Protein AF-A0A855WY33-F1 (afdb_monomer)

Structure (mmCIF, N/CA/C/O backbone):
data_AF-A0A855WY33-F1
#
_entry.id   AF-A0A855WY33-F1
#
loop_
_atom_site.group_PDB
_atom_site.id
_atom_site.type_symbol
_atom_site.label_atom_id
_atom_site.label_alt_id
_atom_site.label_comp_id
_atom_site.label_asym_id
_atom_site.label_entity_id
_atom_site.label_seq_id
_atom_site.pdbx_PDB_ins_code
_atom_site.Cartn_x
_atom_site.Cartn_y
_atom_site.Cartn_z
_atom_site.occupancy
_atom_site.B_iso_or_equiv
_atom_site.auth_seq_id
_atom_site.auth_comp_id
_atom_site.auth_asym_id
_atom_site.auth_atom_id
_atom_site.pdbx_PDB_model_num
ATOM 1 N N . MET A 1 1 ? 0.523 -25.473 78.253 1.00 37.28 1 MET A N 1
ATOM 2 C CA . MET A 1 1 ? 2.002 -25.344 78.216 1.00 37.28 1 MET A CA 1
ATOM 3 C C . MET A 1 1 ? 2.528 -25.944 76.916 1.00 37.28 1 MET A C 1
ATOM 5 O O . MET A 1 1 ? 1.853 -26.789 76.347 1.00 37.28 1 MET A O 1
ATOM 9 N N . LYS A 1 2 ? 3.691 -25.485 76.435 1.00 42.38 2 LYS A N 1
ATOM 10 C CA . LYS A 1 2 ? 4.349 -25.948 75.195 1.00 42.38 2 LYS A CA 1
ATOM 11 C C . LYS A 1 2 ? 4.789 -27.417 75.304 1.00 42.38 2 LYS A C 1
ATOM 13 O O . LYS A 1 2 ? 5.300 -27.764 76.363 1.00 42.38 2 LYS A O 1
ATOM 18 N N . LYS A 1 3 ? 4.785 -28.165 74.189 1.00 47.19 3 LYS A N 1
ATOM 19 C CA . LYS A 1 3 ? 6.007 -28.732 73.565 1.00 47.19 3 LYS A CA 1
ATOM 20 C C . LYS A 1 3 ? 5.801 -28.883 72.050 1.00 47.19 3 LYS A C 1
ATOM 22 O O . LYS A 1 3 ? 4.852 -29.526 71.624 1.00 47.19 3 LYS A O 1
ATOM 27 N N . LEU A 1 4 ? 6.695 -28.280 71.262 1.00 47.47 4 LEU A N 1
ATOM 28 C CA . LEU A 1 4 ? 6.939 -28.676 69.873 1.00 47.47 4 LEU A CA 1
ATOM 29 C C . LEU A 1 4 ? 7.959 -29.819 69.865 1.00 47.47 4 LEU A C 1
ATOM 31 O O . LEU A 1 4 ? 8.866 -29.810 70.699 1.00 47.47 4 LEU A O 1
ATOM 35 N N . THR A 1 5 ? 7.911 -30.670 68.842 1.00 54.06 5 THR A N 1
ATOM 36 C CA . THR A 1 5 ? 9.112 -31.334 68.315 1.00 54.06 5 THR A CA 1
ATOM 37 C C . THR A 1 5 ? 9.007 -31.462 66.800 1.00 54.06 5 THR A C 1
ATOM 39 O O . THR A 1 5 ? 8.050 -32.019 66.273 1.00 54.06 5 THR A O 1
ATOM 42 N N . LEU A 1 6 ? 10.000 -30.897 66.116 1.00 46.41 6 LEU A N 1
ATOM 43 C CA . LEU A 1 6 ? 10.206 -30.982 64.673 1.00 46.41 6 LEU A CA 1
ATOM 44 C C . LEU A 1 6 ? 10.845 -32.336 64.326 1.00 46.41 6 LEU A C 1
ATOM 46 O O . LEU A 1 6 ? 11.737 -32.777 65.047 1.00 46.41 6 LEU A O 1
ATOM 50 N N . ALA A 1 7 ? 10.492 -32.920 63.182 1.00 47.59 7 ALA A N 1
ATOM 51 C CA . ALA A 1 7 ? 11.360 -33.860 62.473 1.00 47.59 7 ALA A CA 1
ATOM 52 C C . ALA A 1 7 ? 11.069 -33.763 60.970 1.00 47.59 7 ALA A C 1
ATOM 54 O O . ALA A 1 7 ? 10.016 -34.190 60.503 1.00 47.59 7 ALA A O 1
ATOM 55 N N . ALA A 1 8 ? 11.987 -33.150 60.226 1.00 47.44 8 ALA A N 1
ATOM 56 C CA . ALA A 1 8 ? 11.952 -33.129 58.769 1.00 47.44 8 ALA A CA 1
ATOM 57 C C . ALA A 1 8 ? 12.735 -34.325 58.219 1.00 47.44 8 ALA A C 1
ATOM 59 O O . ALA A 1 8 ? 13.756 -34.704 58.792 1.00 47.44 8 ALA A O 1
ATOM 60 N N . LEU A 1 9 ? 12.312 -34.862 57.075 1.00 41.56 9 LEU A N 1
ATOM 61 C CA . LEU A 1 9 ? 13.159 -35.733 56.266 1.00 41.56 9 LEU A CA 1
ATOM 62 C C . LEU A 1 9 ? 12.802 -35.571 54.786 1.00 41.56 9 LEU A C 1
ATOM 64 O O . LEU A 1 9 ? 11.737 -35.985 54.335 1.00 41.56 9 LEU A O 1
ATOM 68 N N . LEU A 1 10 ? 13.704 -34.922 54.043 1.00 42.81 10 LEU A N 1
ATOM 69 C CA . LEU A 1 10 ? 13.719 -34.985 52.585 1.00 42.81 10 LEU A CA 1
ATOM 70 C C . LEU A 1 10 ? 14.139 -36.396 52.159 1.00 42.81 10 LEU A C 1
ATOM 72 O O . LEU A 1 10 ? 15.108 -36.933 52.692 1.00 42.81 10 LEU A O 1
ATOM 76 N N . ALA A 1 11 ? 13.513 -36.917 51.108 1.00 44.12 11 ALA A N 1
ATOM 77 C CA . ALA A 1 11 ? 14.112 -37.944 50.264 1.00 44.12 11 ALA A CA 1
ATOM 78 C C . ALA A 1 11 ? 13.951 -37.522 48.799 1.00 44.12 11 ALA A C 1
ATOM 80 O O . ALA A 1 11 ? 12.845 -37.488 48.263 1.00 44.12 11 ALA A O 1
ATOM 81 N N . LEU A 1 12 ? 15.068 -37.145 48.175 1.00 41.06 12 LEU A N 1
ATOM 82 C CA . LEU A 1 12 ? 15.149 -36.795 46.760 1.00 41.06 12 LEU A CA 1
ATOM 83 C C . LEU A 1 12 ? 15.373 -38.072 45.932 1.00 41.06 12 LEU A C 1
ATOM 85 O O . LEU A 1 12 ? 16.408 -38.714 46.083 1.00 41.06 12 LEU A O 1
ATOM 89 N N . ALA A 1 13 ? 14.444 -38.397 45.035 1.00 42.41 13 ALA A N 1
ATOM 90 C CA . ALA A 1 13 ? 14.657 -39.190 43.818 1.00 42.41 13 ALA A CA 1
ATOM 91 C C . ALA A 1 13 ? 13.403 -39.011 42.932 1.00 42.41 13 ALA A C 1
ATOM 93 O O . ALA A 1 13 ? 12.294 -39.152 43.430 1.00 42.41 13 ALA A O 1
ATOM 94 N N . GLY A 1 14 ? 13.450 -38.668 41.645 1.00 38.41 14 GLY A N 1
ATOM 95 C CA . GLY A 1 14 ? 14.587 -38.570 40.733 1.00 38.41 14 GLY A CA 1
ATOM 96 C C . GLY A 1 14 ? 14.405 -39.516 39.546 1.00 38.41 14 GLY A C 1
ATOM 97 O O . GLY A 1 14 ? 15.011 -40.581 39.544 1.00 38.41 14 GLY A O 1
ATOM 98 N N . LEU A 1 15 ? 13.593 -39.137 38.545 1.00 40.44 15 LEU A N 1
ATOM 99 C CA . LEU A 1 15 ? 13.614 -39.774 37.219 1.00 40.44 15 LEU A CA 1
ATOM 100 C C . LEU A 1 15 ? 13.128 -38.845 36.083 1.00 40.44 15 LEU A C 1
ATOM 102 O O . LEU A 1 15 ? 12.280 -37.981 36.289 1.0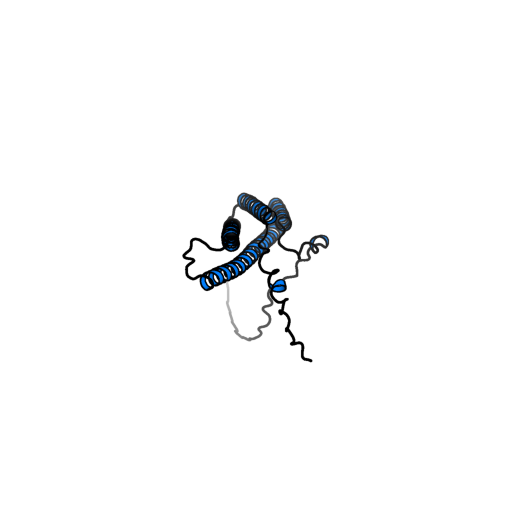0 40.44 15 LEU A O 1
ATOM 106 N N . VAL A 1 16 ? 13.694 -39.062 34.890 1.00 45.25 16 VAL A N 1
ATOM 107 C CA . VAL A 1 16 ? 13.582 -38.321 33.608 1.00 45.25 16 VAL A CA 1
ATOM 108 C C . VAL A 1 16 ? 13.745 -39.396 32.489 1.00 45.25 16 VAL A C 1
ATOM 110 O O . VAL A 1 16 ? 14.307 -40.447 32.787 1.00 45.25 16 VAL A O 1
ATOM 113 N N . ILE A 1 17 ? 13.309 -39.308 31.220 1.00 46.06 17 ILE A N 1
ATOM 114 C CA . ILE A 1 17 ? 12.960 -38.188 30.322 1.00 46.06 17 ILE A CA 1
ATOM 115 C C . ILE A 1 17 ? 11.832 -38.608 29.346 1.00 46.06 17 ILE A C 1
ATOM 117 O O . ILE A 1 17 ? 11.958 -39.659 28.725 1.00 46.06 17 ILE A O 1
ATOM 121 N N . ALA A 1 18 ? 10.807 -37.764 29.138 1.00 41.31 18 ALA A N 1
ATOM 122 C CA . ALA A 1 18 ? 9.976 -37.700 27.912 1.00 41.31 18 ALA A CA 1
ATOM 123 C C . ALA A 1 18 ? 9.090 -36.429 27.971 1.00 41.31 18 ALA A C 1
ATOM 125 O O . ALA A 1 18 ? 8.241 -36.344 28.849 1.00 41.31 18 ALA A O 1
ATOM 126 N N . ALA A 1 19 ? 9.246 -35.348 27.199 1.00 43.47 19 ALA A N 1
ATOM 127 C CA . ALA A 1 19 ? 9.864 -35.122 25.884 1.00 43.47 19 ALA A CA 1
ATOM 128 C C . ALA A 1 19 ? 9.065 -35.624 24.661 1.00 43.47 19 ALA A C 1
ATOM 130 O O . ALA A 1 19 ? 9.650 -36.183 23.744 1.00 43.47 19 ALA A O 1
ATOM 131 N N . ASP A 1 20 ? 7.749 -35.377 24.656 1.00 33.62 20 ASP A N 1
ATOM 132 C CA . ASP A 1 20 ? 6.900 -35.139 23.468 1.00 33.62 20 ASP A CA 1
ATOM 133 C C . ASP A 1 20 ? 5.540 -34.580 23.980 1.00 33.62 20 ASP A C 1
ATOM 135 O O . ASP A 1 20 ? 5.104 -34.988 25.052 1.00 33.62 20 ASP A O 1
ATOM 139 N N . GLN A 1 21 ? 4.815 -33.626 23.382 1.00 36.97 21 GLN A N 1
ATOM 140 C CA . GLN A 1 21 ? 4.995 -32.868 22.140 1.00 36.97 21 GLN A CA 1
ATOM 141 C C . GLN A 1 21 ? 4.797 -31.372 22.396 1.00 36.97 21 GLN A C 1
ATOM 143 O O . GLN A 1 21 ? 3.820 -30.956 23.020 1.00 36.97 21 GLN A O 1
ATOM 148 N N . ASN A 1 22 ? 5.673 -30.547 21.826 1.00 43.88 22 ASN A N 1
ATOM 149 C CA . ASN A 1 22 ? 5.459 -29.106 21.730 1.00 43.88 22 ASN A CA 1
ATOM 150 C C . ASN A 1 22 ? 4.538 -28.835 20.526 1.00 43.88 22 ASN A C 1
ATOM 152 O O . ASN A 1 22 ? 4.984 -28.377 19.474 1.00 43.88 22 ASN A O 1
ATOM 156 N N . GLN A 1 23 ? 3.265 -29.220 20.641 1.00 35.09 23 GLN A N 1
ATOM 157 C CA . GLN A 1 23 ? 2.281 -28.990 19.588 1.00 35.09 23 GLN A CA 1
ATOM 158 C C . GLN A 1 23 ? 1.903 -27.498 19.622 1.00 35.09 23 GLN A C 1
ATOM 160 O O . GLN A 1 23 ? 1.332 -27.050 20.621 1.00 35.09 23 GLN A O 1
ATOM 165 N N . PRO A 1 24 ? 2.229 -26.691 18.589 1.00 42.69 24 PRO A N 1
ATOM 166 C CA . PRO A 1 24 ? 1.752 -25.314 18.540 1.00 42.69 24 PRO A CA 1
ATOM 167 C C . PRO A 1 24 ? 0.218 -25.339 18.569 1.00 42.69 24 PRO A C 1
ATOM 169 O O . PRO A 1 24 ? -0.365 -26.277 18.012 1.00 42.69 24 PRO A O 1
ATOM 172 N N . PRO A 1 25 ? -0.449 -24.349 19.194 1.00 42.00 25 PRO A N 1
ATOM 173 C CA . PRO A 1 25 ? -1.903 -24.327 19.250 1.00 42.00 25 PRO A CA 1
ATOM 174 C C . PRO A 1 25 ? -2.443 -24.463 17.831 1.00 42.00 25 PRO A C 1
ATOM 176 O O . PRO A 1 25 ? -2.109 -23.655 16.957 1.00 42.00 25 PRO A O 1
ATOM 179 N N . SER A 1 26 ? -3.222 -25.526 17.615 1.00 38.50 26 SER A N 1
ATOM 180 C CA . SER A 1 26 ? -3.852 -25.815 16.334 1.00 38.50 26 SER A CA 1
ATOM 181 C C . SER A 1 26 ? -4.550 -24.547 15.864 1.00 38.50 26 SER A C 1
ATOM 183 O O . SER A 1 26 ? -5.494 -24.078 16.503 1.00 38.50 26 SER A O 1
ATOM 185 N N . LYS A 1 27 ? -4.056 -23.962 14.767 1.00 43.94 27 LYS A N 1
ATOM 186 C CA . LYS A 1 27 ? -4.788 -22.921 14.056 1.00 43.94 27 LYS A CA 1
ATOM 187 C C . LYS A 1 27 ? -5.979 -23.614 13.414 1.00 43.94 27 LYS A C 1
ATOM 189 O O . LYS A 1 27 ? -5.894 -24.010 12.253 1.00 43.94 27 LYS A O 1
ATOM 194 N N . GLU A 1 28 ? -7.055 -23.785 14.180 1.00 36.09 28 GLU A N 1
ATOM 195 C CA . GLU A 1 28 ? -8.344 -24.166 13.621 1.00 36.09 28 GLU A CA 1
ATOM 196 C C . GLU A 1 28 ? -8.613 -23.221 12.444 1.00 36.09 28 GLU A C 1
ATOM 198 O O . GLU A 1 28 ? -8.588 -21.996 12.635 1.00 36.09 28 GLU A O 1
ATOM 203 N N . PRO A 1 29 ? -8.774 -23.745 11.214 1.00 36.62 29 PRO A N 1
ATOM 204 C CA . PRO A 1 29 ? -9.051 -22.899 10.070 1.00 36.62 29 PRO A CA 1
ATOM 205 C C . PRO A 1 29 ? -10.356 -22.173 10.371 1.00 36.62 29 PRO A C 1
ATOM 207 O O . PRO A 1 29 ? -11.390 -22.802 10.593 1.00 36.62 29 PRO A O 1
ATOM 210 N N . VAL A 1 30 ? -10.278 -20.843 10.462 1.00 41.00 30 VAL A N 1
ATOM 211 C CA . VAL A 1 30 ? -11.408 -20.012 10.878 1.00 41.00 30 VAL A CA 1
ATOM 212 C C . VAL A 1 30 ? -12.577 -20.317 9.951 1.00 41.00 30 VAL A C 1
ATOM 214 O O . VAL A 1 30 ? -12.495 -20.036 8.758 1.00 41.00 30 VAL A O 1
ATOM 217 N N . SER A 1 31 ? -13.647 -20.891 10.508 1.00 38.88 31 SER A N 1
ATOM 218 C CA . SER A 1 31 ? -14.878 -21.161 9.771 1.00 38.88 31 SER A CA 1
ATOM 219 C C . SER A 1 31 ? -15.507 -19.831 9.367 1.00 38.88 31 SER A C 1
ATOM 221 O O . SER A 1 31 ? -16.187 -19.164 10.150 1.00 38.88 31 SER A O 1
ATOM 223 N N . ILE A 1 32 ? -15.167 -19.401 8.155 1.00 42.53 32 ILE A N 1
ATOM 224 C CA . ILE A 1 32 ? -15.717 -18.231 7.486 1.00 42.53 32 ILE A CA 1
ATOM 225 C C . ILE A 1 32 ? -17.158 -18.600 7.095 1.00 42.53 32 ILE A C 1
ATOM 227 O O . ILE A 1 32 ? -17.329 -19.583 6.364 1.00 42.53 32 ILE A O 1
ATOM 231 N N . PRO A 1 33 ? -18.184 -17.867 7.581 1.00 43.00 33 PRO A N 1
ATOM 232 C CA . PRO A 1 33 ? -19.583 -18.136 7.248 1.00 43.00 33 PRO A CA 1
ATOM 233 C C . PRO A 1 33 ? -19.793 -18.266 5.738 1.00 43.00 33 PRO A C 1
ATOM 235 O O . PRO A 1 33 ? -19.180 -17.527 4.974 1.00 43.00 33 PRO A O 1
ATOM 238 N N . GLU A 1 34 ? -20.666 -19.173 5.304 1.00 39.78 34 GLU A N 1
ATOM 239 C CA . GLU A 1 34 ? -20.799 -19.563 3.889 1.00 39.78 34 GLU A CA 1
ATOM 240 C C . GLU A 1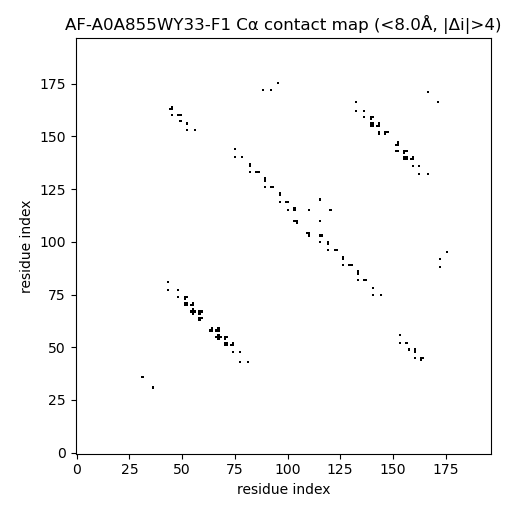 34 ? -20.909 -18.405 2.865 1.00 39.78 34 GLU A C 1
ATOM 242 O O . GLU A 1 34 ? -20.189 -18.477 1.868 1.00 39.78 34 GLU A O 1
ATOM 247 N N . PRO A 1 35 ? -21.649 -17.290 3.084 1.00 43.44 35 PRO A N 1
ATOM 248 C CA . PRO A 1 35 ? -21.671 -16.175 2.122 1.00 43.44 35 PRO A CA 1
ATOM 249 C C . PRO A 1 35 ? -20.351 -15.382 2.013 1.00 43.44 35 PRO A C 1
ATOM 251 O O . PRO A 1 35 ? -20.235 -14.501 1.168 1.00 43.44 35 PRO A O 1
ATOM 254 N N . LEU A 1 36 ? -19.350 -15.654 2.858 1.00 41.16 36 LEU A N 1
ATOM 255 C CA . LEU A 1 36 ? -18.045 -14.978 2.871 1.00 41.16 36 LEU A CA 1
ATOM 256 C C . LEU A 1 36 ? -16.918 -15.810 2.226 1.00 41.16 36 LEU A C 1
ATOM 258 O O . LEU A 1 36 ? -15.802 -15.306 2.082 1.00 41.16 36 LEU A O 1
ATOM 262 N N . GLN A 1 37 ? -17.174 -17.064 1.833 1.00 41.19 37 GLN A N 1
ATOM 263 C CA . GLN A 1 37 ? -16.161 -17.914 1.187 1.00 41.19 37 GLN A CA 1
ATOM 264 C C . GLN A 1 37 ? -15.942 -17.538 -0.288 1.00 41.19 37 GLN A C 1
ATOM 266 O O . GLN A 1 37 ? -14.811 -17.576 -0.773 1.00 41.19 37 GLN A O 1
ATOM 271 N N . GLU A 1 38 ? -16.996 -17.098 -0.979 1.00 40.50 38 GLU A N 1
ATOM 272 C CA . GLU A 1 38 ? -16.955 -16.714 -2.398 1.00 40.50 38 GLU A CA 1
ATOM 273 C C . GLU A 1 38 ? -16.082 -15.461 -2.642 1.00 40.50 38 GLU A C 1
ATOM 275 O O . GLU A 1 38 ? -15.376 -15.369 -3.643 1.00 40.50 38 GLU A O 1
ATOM 280 N N . TYR A 1 39 ? -16.004 -14.558 -1.657 1.00 42.91 39 TYR A N 1
ATOM 281 C CA . TYR A 1 39 ? -15.175 -13.342 -1.683 1.00 42.91 39 TYR A CA 1
ATOM 282 C C . TYR A 1 39 ? -13.687 -13.564 -1.352 1.00 42.91 39 TYR A C 1
ATOM 284 O O . TYR A 1 39 ? -12.901 -12.614 -1.333 1.00 42.91 39 TYR A O 1
ATOM 292 N N . TYR A 1 40 ? -13.257 -14.787 -1.022 1.00 35.62 40 TYR A N 1
ATOM 293 C CA . TYR A 1 40 ? -11.932 -14.992 -0.422 1.00 35.62 40 TYR A CA 1
ATOM 294 C C . TYR A 1 40 ? -10.770 -15.142 -1.423 1.00 35.62 40 TYR A C 1
ATOM 296 O O . TYR A 1 40 ? -9.615 -15.136 -0.993 1.00 35.62 40 TYR A O 1
ATOM 304 N N . TYR A 1 41 ? -11.049 -15.251 -2.730 1.00 37.19 41 TYR A N 1
ATOM 305 C CA . TYR A 1 41 ? -10.096 -15.780 -3.722 1.00 37.19 41 TYR A CA 1
ATOM 306 C C . TYR A 1 41 ? -9.679 -14.839 -4.873 1.00 37.19 41 TYR A C 1
ATOM 308 O O . TYR A 1 41 ? -8.822 -15.222 -5.669 1.00 37.19 41 TYR A O 1
ATOM 316 N N . THR A 1 42 ? -10.210 -13.614 -4.976 1.00 40.16 42 THR A N 1
ATOM 317 C CA . THR A 1 42 ? -10.007 -12.742 -6.159 1.00 40.16 42 THR A CA 1
ATOM 318 C C . THR A 1 42 ? -9.504 -11.330 -5.834 1.00 40.16 42 THR A C 1
ATOM 320 O O . THR A 1 42 ? -10.065 -10.331 -6.272 1.00 40.16 42 THR A O 1
ATOM 323 N N . GLY A 1 43 ? -8.376 -11.245 -5.124 1.00 49.31 43 GLY A N 1
ATOM 324 C CA . GLY A 1 43 ? -7.695 -9.977 -4.833 1.00 49.31 43 GLY A CA 1
ATOM 325 C C . GLY A 1 43 ? -8.254 -9.225 -3.621 1.00 49.31 43 GLY A C 1
ATOM 326 O O . GLY A 1 43 ? -9.195 -9.662 -2.965 1.00 49.31 43 GLY A O 1
ATOM 327 N N . LEU A 1 44 ? -7.614 -8.104 -3.286 1.00 55.88 44 LEU A N 1
ATOM 328 C CA . LEU A 1 44 ? -8.037 -7.237 -2.189 1.00 55.88 44 LEU A CA 1
ATOM 329 C C . LEU A 1 44 ? -9.049 -6.209 -2.686 1.00 55.88 44 LEU A C 1
ATOM 331 O O . LEU A 1 44 ? -8.680 -5.165 -3.222 1.00 55.88 44 LEU A O 1
ATOM 335 N N . GLU A 1 45 ? -10.327 -6.519 -2.495 1.00 67.69 45 GLU A N 1
ATOM 336 C CA . GLU A 1 45 ? -11.387 -5.518 -2.575 1.00 67.69 45 GLU A CA 1
ATOM 337 C C . GLU A 1 45 ? -11.389 -4.668 -1.288 1.00 67.69 45 GLU A C 1
ATOM 339 O O . GLU A 1 45 ? -11.343 -5.243 -0.189 1.00 67.69 45 GLU A O 1
ATOM 344 N N . PRO A 1 46 ? -11.423 -3.320 -1.375 1.00 79.75 46 PRO A N 1
ATOM 345 C CA . PRO A 1 46 ? -11.509 -2.442 -0.201 1.00 79.75 46 PRO A CA 1
ATOM 346 C C . PRO A 1 46 ? -12.687 -2.785 0.728 1.00 79.75 46 PRO A C 1
ATOM 348 O O . PRO A 1 46 ? -12.616 -2.561 1.936 1.00 79.75 46 PRO A O 1
ATOM 351 N N . GLU A 1 47 ? -13.730 -3.400 0.182 1.00 80.06 47 GLU A N 1
ATOM 352 C CA . GLU A 1 47 ? -14.923 -3.917 0.848 1.00 80.06 47 GLU A CA 1
ATOM 353 C C . GLU A 1 47 ? -14.583 -4.988 1.903 1.00 80.06 47 GLU A C 1
ATOM 355 O O . GLU A 1 47 ? -15.160 -4.988 2.992 1.00 80.06 47 GLU A O 1
ATOM 360 N N . LYS A 1 48 ? -13.586 -5.852 1.649 1.00 80.56 48 LYS A N 1
ATOM 361 C CA . LYS A 1 48 ? -13.118 -6.862 2.620 1.00 80.56 48 LYS A CA 1
ATOM 362 C C . LYS A 1 48 ? -12.450 -6.217 3.835 1.00 80.56 48 LYS A C 1
ATOM 364 O O . LYS A 1 48 ? -12.634 -6.681 4.963 1.00 80.56 48 LYS A O 1
ATOM 369 N N . LEU A 1 49 ? -11.673 -5.157 3.604 1.00 88.50 49 LEU A N 1
ATOM 370 C CA . LEU A 1 49 ? -11.045 -4.381 4.670 1.00 88.50 49 LEU A CA 1
ATOM 371 C C . LEU A 1 49 ? -12.112 -3.614 5.467 1.00 88.50 49 LEU A C 1
ATOM 373 O O . LEU A 1 49 ? -12.124 -3.718 6.691 1.00 88.50 49 LEU A O 1
ATOM 377 N N . ALA A 1 50 ? -13.042 -2.937 4.783 1.00 87.81 50 ALA A N 1
ATOM 378 C CA . ALA A 1 50 ? -14.167 -2.227 5.400 1.00 87.81 50 ALA A CA 1
ATOM 379 C C . ALA A 1 50 ? -14.973 -3.135 6.340 1.00 87.81 50 ALA A C 1
ATOM 381 O O . ALA A 1 50 ? -15.130 -2.811 7.513 1.00 87.81 50 ALA A O 1
ATOM 382 N N . TYR A 1 51 ? -15.360 -4.326 5.878 1.00 87.81 51 TYR A N 1
ATOM 383 C CA . TYR A 1 51 ? -16.087 -5.294 6.700 1.00 87.81 51 TYR A CA 1
ATOM 384 C C . TYR A 1 51 ? -15.318 -5.722 7.965 1.00 87.81 51 TYR A C 1
ATOM 386 O O . TYR A 1 51 ? -15.899 -5.832 9.045 1.00 87.81 51 TYR A O 1
ATOM 394 N N . CYS A 1 52 ? -13.999 -5.930 7.872 1.00 90.94 52 CYS A N 1
ATOM 395 C CA . CYS A 1 52 ? -13.185 -6.253 9.049 1.00 90.94 52 CYS A CA 1
ATOM 396 C C . CYS A 1 52 ? -13.094 -5.078 10.038 1.00 90.94 52 CYS A C 1
ATOM 398 O O . CYS A 1 52 ? -13.073 -5.308 11.248 1.00 90.94 52 CYS A O 1
ATOM 400 N N . ILE A 1 53 ? -13.068 -3.836 9.542 1.00 92.12 53 ILE A N 1
ATOM 401 C CA . ILE A 1 53 ? -13.074 -2.616 10.365 1.00 92.12 53 ILE A CA 1
ATOM 402 C C . ILE A 1 53 ? -14.417 -2.441 11.067 1.00 92.12 53 ILE A C 1
ATOM 404 O O . ILE A 1 53 ? -14.418 -2.162 12.263 1.00 92.12 53 ILE A O 1
ATOM 408 N N . ASP A 1 54 ? -15.534 -2.667 10.373 1.00 91.25 54 ASP A N 1
ATOM 409 C CA . ASP A 1 54 ? -16.870 -2.625 10.970 1.00 91.25 54 ASP A CA 1
ATOM 410 C C . ASP A 1 54 ? -16.971 -3.643 12.112 1.00 91.25 54 ASP A C 1
ATOM 412 O O . ASP A 1 54 ? -17.303 -3.275 13.235 1.00 91.25 54 ASP A O 1
ATOM 416 N N . LEU A 1 55 ? -16.573 -4.902 11.881 1.00 93.69 55 LEU A N 1
ATOM 417 C CA . LEU A 1 55 ? -16.541 -5.942 12.918 1.00 93.69 55 LEU A CA 1
ATOM 418 C C . LEU A 1 55 ? -15.629 -5.590 14.109 1.00 93.69 55 LEU A C 1
ATOM 420 O O . LEU A 1 55 ? -15.991 -5.842 15.263 1.00 93.69 55 LEU A O 1
ATOM 424 N N . TRP A 1 56 ? -14.451 -5.016 13.849 1.00 96.31 56 TRP A N 1
ATOM 425 C CA . TRP A 1 56 ? -13.519 -4.553 14.882 1.00 96.31 56 TRP A CA 1
ATOM 426 C C . TRP A 1 56 ? -14.110 -3.411 15.717 1.00 96.31 56 TRP A C 1
ATOM 428 O O . TRP A 1 56 ? -14.051 -3.460 16.949 1.00 96.31 56 TRP A O 1
ATOM 438 N N . TYR A 1 57 ? -14.716 -2.424 15.056 1.00 94.44 57 TYR A N 1
ATOM 439 C CA . TYR A 1 57 ? -15.370 -1.272 15.670 1.00 94.44 57 TYR A CA 1
ATOM 440 C C . TYR A 1 57 ? -16.539 -1.714 16.558 1.00 94.44 57 TYR A C 1
ATOM 442 O O . TYR A 1 57 ? -16.613 -1.340 17.729 1.00 94.44 57 TYR A O 1
ATOM 450 N N . ASP A 1 58 ? -17.395 -2.593 16.038 1.00 95.94 58 ASP A N 1
ATOM 451 C CA . ASP A 1 58 ? -18.559 -3.134 16.735 1.00 95.94 58 ASP A CA 1
ATOM 452 C C . ASP A 1 58 ? -18.154 -3.946 17.980 1.00 95.94 58 ASP A C 1
ATOM 454 O O . ASP A 1 58 ? -18.740 -3.798 19.056 1.00 95.94 58 ASP A O 1
ATOM 458 N N . ALA A 1 59 ? -17.106 -4.773 17.869 1.00 95.44 59 ALA A N 1
ATOM 459 C CA . ALA A 1 59 ? -16.549 -5.522 18.995 1.00 95.44 59 ALA A CA 1
ATOM 460 C C . ALA A 1 59 ? -15.932 -4.601 20.061 1.00 95.44 59 ALA A C 1
ATOM 462 O O . ALA A 1 59 ? -16.132 -4.829 21.257 1.00 95.44 59 ALA A O 1
ATOM 463 N N . ALA A 1 60 ? -15.224 -3.547 19.644 1.00 94.31 60 ALA A N 1
ATOM 464 C CA . ALA A 1 60 ? -14.634 -2.563 20.546 1.00 94.31 60 ALA A CA 1
ATOM 465 C C . ALA A 1 60 ? -15.703 -1.766 21.314 1.00 94.31 60 ALA A C 1
ATOM 467 O O . ALA A 1 60 ? -15.601 -1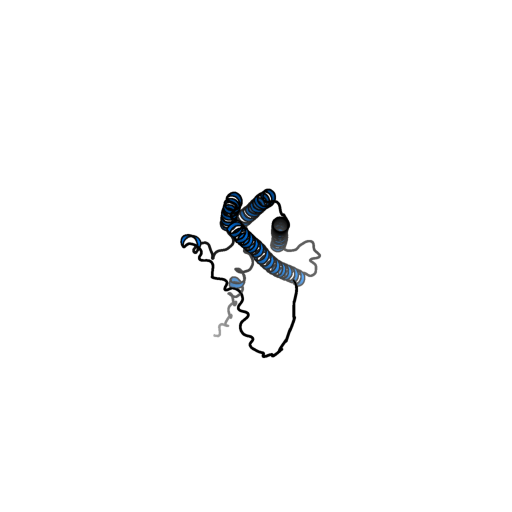.648 22.536 1.00 94.31 60 ALA A O 1
ATOM 468 N N . LEU A 1 61 ? -16.763 -1.294 20.641 1.00 94.25 61 LEU A N 1
ATOM 469 C CA . LEU A 1 61 ? -17.895 -0.615 21.290 1.00 94.25 61 LEU A CA 1
ATOM 470 C C . LEU A 1 61 ? -18.628 -1.516 22.293 1.00 94.25 61 LEU A C 1
ATOM 472 O O . LEU A 1 61 ? -19.051 -1.052 23.350 1.00 94.25 61 LEU A O 1
ATOM 476 N N . LYS A 1 62 ? -18.748 -2.814 21.990 1.00 96.94 62 LYS A N 1
ATOM 477 C CA . LYS A 1 62 ? -19.358 -3.822 22.875 1.00 96.94 62 LYS A CA 1
ATOM 478 C C . LYS A 1 62 ? -18.429 -4.275 24.012 1.00 96.94 62 LYS A C 1
ATOM 480 O O . LYS A 1 62 ? -18.842 -5.077 24.846 1.00 96.94 62 LYS A O 1
ATOM 485 N N . GLY A 1 63 ? -17.185 -3.790 24.059 1.00 96.31 63 GLY A N 1
ATOM 486 C CA . GLY A 1 63 ? -16.183 -4.177 25.057 1.00 96.31 63 GLY A CA 1
ATOM 487 C C . GLY A 1 63 ? -15.637 -5.603 24.895 1.00 96.31 63 GLY A C 1
ATOM 488 O O . GLY A 1 63 ? -14.934 -6.092 25.783 1.00 96.31 63 GLY A O 1
ATOM 489 N N . ASP A 1 64 ? -15.922 -6.275 23.776 1.00 97.12 64 ASP A N 1
ATOM 490 C CA . ASP A 1 64 ? -15.463 -7.634 23.483 1.00 97.12 64 ASP A CA 1
ATOM 491 C C . ASP A 1 64 ? -14.000 -7.606 23.021 1.00 97.12 64 ASP A C 1
ATOM 493 O O . ASP A 1 64 ? -13.676 -7.638 21.831 1.00 97.12 64 ASP A O 1
ATOM 497 N N . LYS A 1 65 ? -13.093 -7.527 24.000 1.00 93.75 65 LYS A N 1
ATOM 498 C CA . LYS A 1 65 ? -11.641 -7.466 23.774 1.00 93.75 65 LYS A CA 1
ATOM 499 C C . LYS A 1 65 ? -11.110 -8.661 22.976 1.00 93.75 65 LYS A C 1
ATOM 501 O O . LYS A 1 65 ? -10.148 -8.499 22.231 1.00 93.75 65 LYS A O 1
ATOM 506 N N . GLY A 1 66 ? -11.725 -9.839 23.118 1.00 95.50 66 GLY A N 1
ATOM 507 C CA . GLY A 1 66 ? -11.312 -11.054 22.415 1.00 95.50 66 GLY A CA 1
ATOM 508 C C . GLY A 1 66 ? -11.609 -10.974 20.920 1.00 95.50 66 GLY A C 1
ATOM 509 O O . GLY A 1 66 ? -10.715 -11.182 20.099 1.00 95.50 66 GLY A O 1
ATOM 510 N N . LYS A 1 67 ? -12.845 -10.607 20.554 1.00 94.25 67 LYS A N 1
ATOM 511 C CA . LYS A 1 67 ? -13.201 -10.375 19.147 1.00 94.25 67 LYS A CA 1
ATOM 512 C C . LYS A 1 67 ? -12.486 -9.158 18.569 1.00 94.25 67 LYS A C 1
ATOM 514 O O . LYS A 1 67 ? -11.995 -9.248 17.450 1.00 94.25 67 LYS A O 1
ATOM 519 N N . SER A 1 68 ? -12.368 -8.064 19.324 1.00 94.00 68 SER A N 1
ATOM 520 C CA . SER A 1 68 ? -11.663 -6.860 18.871 1.00 94.00 68 SER A CA 1
ATOM 521 C C . SER A 1 68 ? -10.209 -7.179 18.503 1.00 94.00 68 SER A C 1
ATOM 523 O O . SER A 1 68 ? -9.824 -6.957 17.360 1.00 94.00 68 SER A O 1
ATOM 525 N N . ALA A 1 69 ? -9.439 -7.832 19.384 1.00 93.94 69 ALA A N 1
ATOM 526 C CA . ALA A 1 69 ? -8.064 -8.230 19.069 1.00 93.94 69 ALA A CA 1
ATOM 527 C C . ALA A 1 69 ? -7.976 -9.193 17.865 1.00 93.94 69 ALA A C 1
ATOM 529 O O . ALA A 1 69 ? -7.071 -9.075 17.041 1.00 93.94 69 ALA A O 1
ATOM 530 N N . LYS A 1 70 ? -8.938 -10.120 17.719 1.00 94.50 70 LYS A N 1
ATOM 531 C CA . LYS A 1 70 ? -9.012 -11.022 16.557 1.00 94.50 70 LYS A CA 1
ATOM 532 C C . LYS A 1 70 ? -9.227 -10.260 15.244 1.00 94.50 70 LYS A C 1
ATOM 534 O O . LYS A 1 70 ? -8.538 -10.542 14.268 1.00 94.50 70 LYS A O 1
ATOM 539 N N . TYR A 1 71 ? -10.178 -9.329 15.201 1.00 94.00 71 TYR A N 1
ATOM 540 C CA . TYR A 1 71 ? -10.458 -8.551 13.992 1.00 94.00 71 TYR A CA 1
ATOM 541 C C . TYR A 1 71 ? -9.334 -7.560 13.678 1.00 94.00 71 TYR A C 1
ATOM 543 O O . TYR A 1 71 ? -9.008 -7.372 12.511 1.00 94.00 71 TYR A O 1
ATOM 551 N N . GLU A 1 72 ? -8.670 -7.012 14.696 1.00 94.56 72 GLU A N 1
ATOM 552 C CA . GLU A 1 72 ? -7.476 -6.181 14.520 1.00 94.56 72 GLU A CA 1
ATOM 553 C C . GLU A 1 72 ? -6.332 -6.960 13.852 1.00 94.56 72 GLU A C 1
ATOM 555 O O . GLU A 1 72 ? -5.775 -6.496 12.861 1.00 94.56 72 GLU A O 1
ATOM 560 N N . GLN A 1 73 ? -6.066 -8.194 14.298 1.00 93.81 73 GLN A N 1
ATOM 561 C CA . GLN A 1 73 ? -5.100 -9.085 13.645 1.00 93.81 73 GLN A CA 1
ATOM 562 C C . GLN A 1 73 ? -5.488 -9.400 12.188 1.00 93.81 73 GLN A C 1
ATOM 564 O O . GLN A 1 73 ? -4.623 -9.436 11.316 1.00 93.81 73 GLN A O 1
ATOM 569 N N . MET A 1 74 ? -6.782 -9.603 11.902 1.00 92.62 74 MET A N 1
ATOM 570 C CA . MET A 1 74 ? -7.262 -9.817 10.529 1.00 92.62 74 MET A CA 1
ATOM 571 C C . MET A 1 74 ? -7.053 -8.581 9.643 1.00 92.62 74 MET A C 1
ATOM 573 O O . MET A 1 74 ? -6.692 -8.733 8.476 1.00 92.62 74 MET A O 1
ATOM 577 N N . ILE A 1 75 ? -7.237 -7.373 10.187 1.00 93.81 75 ILE A N 1
ATOM 578 C CA . ILE A 1 75 ? -6.917 -6.118 9.494 1.00 93.81 75 ILE A CA 1
ATOM 579 C C . ILE A 1 75 ? -5.409 -6.043 9.227 1.00 93.81 75 ILE A C 1
ATOM 581 O O . ILE A 1 75 ? -5.015 -5.814 8.089 1.00 93.81 75 ILE A O 1
ATOM 585 N N . ASP A 1 76 ? -4.558 -6.308 10.219 1.00 94.19 76 ASP A N 1
ATOM 586 C CA . ASP A 1 76 ? -3.100 -6.288 10.040 1.00 94.19 76 ASP A CA 1
ATOM 587 C C . ASP A 1 76 ? -2.599 -7.290 8.990 1.00 94.19 76 ASP A C 1
ATOM 589 O O . ASP A 1 76 ? -1.701 -6.972 8.205 1.00 94.19 76 ASP A O 1
ATOM 593 N N . ASP A 1 77 ? -3.186 -8.486 8.937 1.00 92.31 77 ASP A N 1
ATOM 594 C CA . ASP A 1 77 ? -2.853 -9.495 7.929 1.00 92.31 77 ASP A CA 1
ATOM 595 C C . ASP A 1 77 ? -3.331 -9.080 6.522 1.00 92.31 77 ASP A C 1
ATOM 597 O O . ASP A 1 77 ? -2.618 -9.311 5.542 1.00 92.31 77 ASP A O 1
ATOM 601 N N . ILE A 1 78 ? -4.479 -8.397 6.416 1.00 90.38 78 ILE A N 1
ATOM 602 C CA . ILE A 1 78 ? -4.966 -7.765 5.177 1.00 90.38 78 ILE A CA 1
ATOM 603 C C . ILE A 1 78 ? -4.009 -6.660 4.703 1.00 90.38 78 ILE A C 1
ATOM 605 O O . ILE A 1 78 ? -3.572 -6.686 3.551 1.00 90.38 78 ILE A O 1
ATOM 609 N N . LEU A 1 79 ? -3.644 -5.722 5.585 1.00 93.31 79 LEU A N 1
ATOM 610 C CA . LEU A 1 79 ? -2.747 -4.605 5.265 1.00 93.31 79 LEU A CA 1
ATOM 611 C C . LEU A 1 79 ? -1.355 -5.109 4.853 1.00 93.31 79 LEU A C 1
ATOM 613 O O . LEU A 1 79 ? -0.762 -4.598 3.904 1.00 93.31 79 LEU A O 1
ATOM 617 N N . ARG A 1 80 ? -0.836 -6.145 5.527 1.00 93.12 80 ARG A N 1
ATOM 618 C CA . ARG A 1 80 ? 0.436 -6.782 5.156 1.00 93.12 80 ARG A CA 1
ATOM 619 C C . ARG A 1 80 ? 0.352 -7.446 3.780 1.00 93.12 80 ARG A C 1
ATOM 621 O O . ARG A 1 80 ? 1.261 -7.266 2.976 1.00 93.12 80 ARG A O 1
ATOM 628 N N . GLY A 1 81 ? -0.743 -8.153 3.490 1.00 90.44 81 GLY A N 1
ATOM 629 C CA . GLY A 1 81 ? -0.980 -8.786 2.190 1.00 90.44 81 GLY A CA 1
ATOM 630 C C . GLY A 1 81 ? -1.041 -7.793 1.022 1.00 90.44 81 GLY A C 1
ATOM 631 O O . GLY A 1 81 ? -0.453 -8.057 -0.031 1.00 90.44 81 GLY A O 1
ATOM 632 N N . ASP A 1 82 ? -1.683 -6.631 1.203 1.00 89.44 82 ASP A N 1
ATOM 633 C CA . ASP A 1 82 ? -1.670 -5.552 0.200 1.00 89.44 82 ASP A CA 1
ATOM 634 C C . ASP A 1 82 ? -0.245 -5.062 -0.068 1.00 89.44 82 ASP A C 1
ATOM 636 O O . ASP A 1 82 ? 0.204 -5.022 -1.214 1.00 89.44 82 ASP A O 1
ATOM 640 N N . LEU A 1 83 ? 0.488 -4.721 0.995 1.00 91.75 83 LEU A N 1
ATOM 641 C CA . LEU A 1 83 ? 1.823 -4.145 0.873 1.00 91.75 83 LEU A CA 1
ATOM 642 C C . LEU A 1 83 ? 2.817 -5.137 0.269 1.00 91.75 83 LEU A C 1
ATOM 644 O O . LEU A 1 83 ? 3.616 -4.748 -0.582 1.00 91.75 83 LEU A O 1
ATOM 648 N N . ASP A 1 84 ? 2.756 -6.412 0.652 1.00 90.50 84 ASP A N 1
ATOM 649 C CA . ASP A 1 84 ? 3.621 -7.447 0.089 1.00 90.50 84 ASP A CA 1
ATOM 650 C C . ASP A 1 84 ? 3.319 -7.718 -1.388 1.00 90.50 84 ASP A C 1
ATOM 652 O O . ASP A 1 84 ? 4.255 -7.794 -2.188 1.00 90.50 84 ASP A O 1
ATOM 656 N N . SER A 1 85 ? 2.044 -7.802 -1.779 1.00 84.50 85 SER A N 1
ATOM 657 C CA . SER A 1 85 ? 1.664 -8.001 -3.186 1.00 84.50 85 SER A CA 1
ATOM 658 C C . SER A 1 85 ? 1.980 -6.775 -4.053 1.00 84.50 85 SER A C 1
ATOM 660 O O . SER A 1 85 ? 2.569 -6.924 -5.125 1.00 84.50 85 SER A O 1
ATOM 662 N N . THR A 1 86 ? 1.712 -5.562 -3.557 1.00 84.88 86 THR A N 1
ATOM 663 C CA . THR A 1 86 ? 2.079 -4.297 -4.217 1.00 84.88 86 THR A CA 1
ATOM 664 C C . THR A 1 86 ? 3.600 -4.192 -4.392 1.00 84.88 86 THR A C 1
ATOM 666 O O . THR A 1 86 ? 4.088 -3.913 -5.488 1.00 84.88 86 THR A O 1
ATOM 669 N N . ARG A 1 87 ? 4.383 -4.502 -3.348 1.00 87.19 87 ARG A N 1
ATOM 670 C CA . ARG A 1 87 ? 5.857 -4.514 -3.387 1.00 87.19 87 ARG A CA 1
ATOM 671 C C . ARG A 1 87 ? 6.411 -5.534 -4.384 1.00 87.19 87 ARG A C 1
ATOM 673 O O . ARG A 1 87 ? 7.380 -5.235 -5.082 1.00 87.19 87 ARG A O 1
ATOM 680 N N . GLN A 1 88 ? 5.816 -6.725 -4.466 1.00 83.50 88 GLN A N 1
ATOM 681 C CA . GLN A 1 88 ? 6.201 -7.742 -5.451 1.00 83.50 88 GLN A CA 1
ATOM 682 C C . GLN A 1 88 ? 5.906 -7.276 -6.883 1.00 83.50 88 GLN A C 1
ATOM 684 O O . GLN A 1 88 ? 6.786 -7.375 -7.739 1.00 83.50 88 GLN A O 1
ATOM 689 N N . ALA A 1 89 ? 4.721 -6.711 -7.134 1.00 79.94 89 ALA A N 1
ATOM 690 C CA . ALA A 1 89 ? 4.347 -6.163 -8.438 1.00 79.94 89 ALA A CA 1
ATOM 691 C C . ALA A 1 89 ? 5.294 -5.033 -8.881 1.00 79.94 89 ALA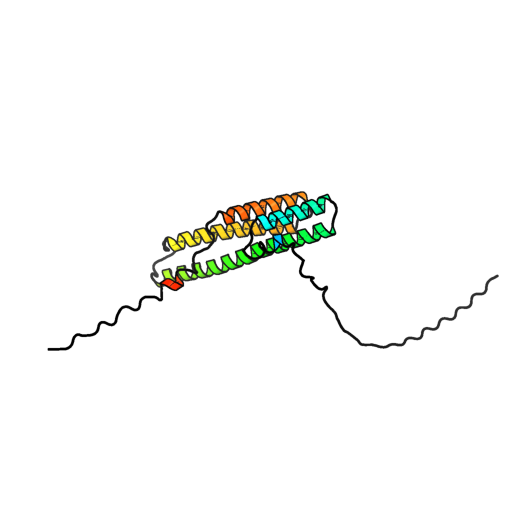 A C 1
ATOM 693 O O . ALA A 1 89 ? 5.825 -5.076 -9.991 1.00 79.94 89 ALA A O 1
ATOM 694 N N . LEU A 1 90 ? 5.593 -4.083 -7.987 1.00 81.44 90 LEU A N 1
ATOM 695 C CA . LEU A 1 90 ? 6.562 -3.008 -8.225 1.00 81.44 90 LEU A CA 1
ATOM 696 C C . LEU A 1 90 ? 7.971 -3.546 -8.510 1.00 81.44 90 LEU A C 1
ATOM 698 O O . LEU A 1 90 ? 8.624 -3.081 -9.439 1.00 81.44 90 LEU A O 1
ATOM 702 N N . SER A 1 91 ? 8.437 -4.560 -7.772 1.00 80.50 91 SER A N 1
ATOM 703 C CA . SER A 1 91 ? 9.756 -5.164 -8.008 1.00 80.50 91 SER A CA 1
ATOM 704 C C . SER A 1 91 ? 9.853 -5.869 -9.367 1.00 80.50 91 SER A C 1
ATOM 706 O O . SER A 1 91 ? 10.891 -5.790 -10.027 1.00 80.50 91 SER A O 1
ATOM 708 N N . LEU A 1 92 ? 8.781 -6.533 -9.811 1.00 78.69 92 LEU A N 1
ATOM 709 C CA . LEU A 1 92 ? 8.708 -7.130 -11.146 1.00 78.69 92 LEU A CA 1
ATOM 710 C C . LEU A 1 92 ? 8.676 -6.058 -12.241 1.00 78.69 92 LEU A C 1
ATOM 712 O O . LEU A 1 92 ? 9.417 -6.172 -13.218 1.00 78.69 92 LEU A O 1
ATOM 716 N N . PHE A 1 93 ? 7.875 -5.005 -12.060 1.00 78.31 93 PHE A N 1
ATOM 717 C CA . PHE A 1 93 ? 7.755 -3.924 -13.036 1.00 78.31 93 PHE A CA 1
ATOM 718 C C . PHE A 1 93 ? 9.061 -3.127 -13.175 1.00 78.31 93 PHE A C 1
ATOM 720 O O . PHE A 1 93 ? 9.504 -2.887 -14.294 1.00 78.31 93 PHE A O 1
ATOM 727 N N . ALA A 1 94 ? 9.754 -2.834 -12.068 1.00 79.12 94 ALA A N 1
ATOM 728 C CA . ALA A 1 94 ? 11.075 -2.200 -12.081 1.00 79.12 94 ALA A CA 1
ATOM 729 C C . ALA A 1 94 ? 12.098 -2.988 -12.919 1.00 79.12 94 ALA A C 1
ATOM 731 O O . ALA A 1 94 ? 12.817 -2.401 -13.723 1.00 79.12 94 ALA A O 1
ATOM 732 N N . ARG A 1 95 ? 12.133 -4.324 -12.787 1.00 77.69 95 ARG A N 1
ATOM 733 C CA . ARG A 1 95 ? 13.023 -5.191 -13.587 1.00 77.69 95 ARG A CA 1
ATOM 734 C C . ARG A 1 95 ? 12.679 -5.168 -15.076 1.00 77.69 95 ARG A C 1
ATOM 736 O O . ARG A 1 95 ? 13.578 -5.186 -15.907 1.00 77.69 95 ARG A O 1
ATOM 743 N N . GLN A 1 96 ? 11.393 -5.145 -15.418 1.00 78.31 96 GLN A N 1
ATOM 744 C CA . GLN A 1 96 ? 10.936 -5.080 -16.811 1.00 78.31 96 GLN A CA 1
ATOM 745 C C . GLN A 1 96 ? 11.239 -3.717 -17.447 1.00 78.31 96 GLN A C 1
ATOM 747 O O . GLN A 1 96 ? 11.584 -3.648 -18.625 1.00 78.31 96 GLN A O 1
ATOM 752 N N . LEU A 1 97 ? 11.133 -2.645 -16.662 1.00 79.12 97 LEU A N 1
ATOM 753 C CA . LEU A 1 97 ? 11.452 -1.285 -17.077 1.00 79.12 97 LEU A CA 1
ATOM 754 C C . LEU A 1 97 ? 12.961 -1.106 -17.318 1.00 79.12 97 LEU A C 1
ATOM 756 O O . LEU A 1 97 ? 13.345 -0.619 -18.378 1.00 79.12 97 LEU A O 1
ATOM 760 N N . ASP A 1 98 ? 13.799 -1.584 -16.395 1.00 84.56 98 ASP A N 1
ATOM 761 C CA . ASP A 1 98 ? 15.264 -1.628 -16.531 1.00 84.56 98 ASP A CA 1
ATOM 762 C C . ASP A 1 98 ? 15.701 -2.435 -17.770 1.00 84.56 98 ASP A C 1
ATOM 764 O O . ASP A 1 98 ? 16.465 -1.949 -18.600 1.00 84.56 98 ASP A O 1
ATOM 768 N N . GLN A 1 99 ? 15.120 -3.623 -17.987 1.00 83.81 99 GLN A N 1
ATOM 769 C CA . GLN A 1 99 ? 15.373 -4.431 -19.190 1.00 83.81 99 GLN A CA 1
ATOM 770 C C . GLN A 1 99 ? 15.025 -3.701 -20.497 1.00 83.81 99 GLN A C 1
ATOM 772 O O . GLN A 1 99 ? 15.750 -3.841 -21.482 1.00 83.81 99 GLN A O 1
ATOM 777 N N . ARG A 1 100 ? 13.935 -2.919 -20.531 1.00 81.19 100 ARG A N 1
ATOM 778 C CA . ARG A 1 100 ? 13.570 -2.112 -21.710 1.00 81.19 100 ARG A CA 1
ATOM 779 C C . ARG A 1 100 ? 14.532 -0.948 -21.931 1.00 81.19 100 ARG A C 1
ATOM 781 O O . ARG A 1 100 ? 14.970 -0.745 -23.057 1.00 81.19 100 ARG A O 1
ATOM 788 N N . GLN A 1 101 ? 14.905 -0.239 -20.868 1.00 84.31 101 GLN A N 1
ATOM 789 C CA . GLN A 1 101 ? 15.875 0.859 -20.933 1.00 84.31 101 GLN A CA 1
ATOM 790 C C . GLN A 1 101 ? 17.236 0.368 -21.444 1.00 84.31 101 GLN A C 1
ATOM 792 O O . GLN A 1 101 ? 17.801 0.964 -22.357 1.00 84.31 101 GLN A O 1
ATOM 797 N N . GLN A 1 102 ? 17.724 -0.765 -20.930 1.00 86.19 102 GLN A N 1
ATOM 798 C CA . GLN A 1 102 ? 18.958 -1.398 -21.406 1.00 86.19 102 GLN A CA 1
ATOM 799 C C . GLN A 1 102 ? 18.865 -1.835 -22.877 1.00 86.19 102 GLN A C 1
ATOM 801 O O . GLN A 1 102 ? 19.840 -1.689 -23.612 1.00 86.19 102 GLN A O 1
ATOM 806 N N . ALA A 1 103 ? 17.709 -2.336 -23.326 1.00 85.44 103 ALA A N 1
ATOM 807 C CA . ALA A 1 103 ? 17.500 -2.712 -24.724 1.00 85.44 103 ALA A CA 1
ATOM 808 C C . ALA A 1 103 ? 17.528 -1.500 -25.674 1.00 85.44 103 ALA A C 1
ATOM 810 O O . ALA A 1 103 ? 18.126 -1.592 -26.743 1.00 85.44 103 ALA A O 1
ATOM 811 N N . GLU A 1 104 ? 16.942 -0.362 -25.287 1.00 83.00 104 GLU A N 1
ATOM 812 C CA . GLU A 1 104 ? 17.007 0.879 -26.076 1.00 83.00 104 GLU A CA 1
ATOM 813 C C . GLU A 1 104 ? 18.435 1.442 -26.134 1.00 83.00 104 GLU A C 1
ATOM 815 O O . GLU A 1 104 ? 18.931 1.721 -27.224 1.00 83.00 104 GLU A O 1
ATOM 820 N N . ILE A 1 105 ? 19.146 1.492 -25.001 1.00 85.19 105 ILE A N 1
ATOM 821 C CA . ILE A 1 105 ? 20.558 1.926 -24.935 1.00 85.19 105 ILE A CA 1
ATOM 822 C C . ILE A 1 105 ? 21.476 1.020 -25.779 1.00 85.19 105 ILE A C 1
ATOM 824 O O . ILE A 1 105 ? 22.455 1.485 -26.361 1.00 85.19 105 ILE A O 1
ATOM 828 N N . ALA A 1 106 ? 21.177 -0.281 -25.865 1.00 84.75 106 ALA A N 1
ATOM 829 C CA . ALA A 1 106 ? 21.931 -1.225 -26.692 1.00 84.75 106 ALA A CA 1
ATOM 830 C C . ALA A 1 106 ? 21.644 -1.088 -28.200 1.00 84.75 106 ALA A C 1
ATOM 832 O O . ALA A 1 106 ? 22.487 -1.476 -29.011 1.00 84.75 106 ALA A O 1
ATOM 833 N N . LEU A 1 107 ? 20.473 -0.563 -28.577 1.00 83.06 107 LEU A N 1
ATOM 834 C CA . LEU A 1 107 ? 20.096 -0.294 -29.969 1.00 83.06 107 LEU A CA 1
ATOM 835 C C . LEU A 1 107 ? 20.653 1.045 -30.466 1.00 83.06 107 LEU A C 1
ATOM 837 O O . LEU A 1 107 ? 21.067 1.130 -31.622 1.00 83.06 107 LEU A O 1
ATOM 841 N N . ASP A 1 108 ? 20.697 2.062 -29.604 1.00 76.06 108 ASP A N 1
ATOM 842 C CA . ASP A 1 108 ? 21.305 3.358 -29.898 1.00 76.06 108 ASP A CA 1
ATOM 843 C C . ASP A 1 108 ? 22.103 3.874 -28.691 1.00 76.06 108 ASP A C 1
ATOM 845 O O . ASP A 1 108 ? 21.573 4.441 -27.732 1.00 76.06 108 ASP A O 1
ATOM 849 N N . SER A 1 109 ? 23.425 3.716 -28.773 1.00 66.56 109 SER A N 1
ATOM 850 C CA . SER A 1 109 ? 24.366 4.164 -27.745 1.00 66.56 109 SER A CA 1
ATOM 851 C C . SER A 1 109 ? 24.513 5.688 -27.651 1.00 66.56 109 SER A C 1
ATOM 853 O O . SER A 1 109 ? 25.242 6.172 -26.784 1.00 66.56 109 SER A O 1
ATOM 855 N N . THR A 1 110 ? 23.833 6.456 -28.512 1.00 70.12 110 THR A N 1
ATOM 856 C CA . THR A 1 110 ? 23.743 7.918 -28.412 1.00 70.12 110 THR A CA 1
ATOM 857 C C . THR A 1 110 ? 22.539 8.401 -27.598 1.00 70.12 110 THR A C 1
ATOM 859 O O . THR A 1 110 ? 22.443 9.602 -27.332 1.00 70.12 110 THR A O 1
ATOM 862 N N . ILE A 1 111 ? 21.678 7.493 -27.104 1.00 62.22 111 ILE A N 1
ATOM 863 C CA . ILE A 1 111 ? 20.629 7.799 -26.116 1.00 62.22 111 ILE A CA 1
ATOM 864 C C . ILE A 1 111 ? 21.276 8.120 -24.753 1.00 62.22 111 ILE A C 1
ATOM 866 O O . ILE A 1 111 ? 21.342 7.312 -23.827 1.00 62.22 111 ILE A O 1
ATOM 870 N N . LEU A 1 112 ? 21.759 9.355 -24.627 1.00 60.12 112 LEU A N 1
ATOM 871 C CA . LEU A 1 112 ? 22.194 9.978 -23.379 1.00 60.12 112 LEU A CA 1
ATOM 872 C C . LEU A 1 112 ? 20.982 10.572 -22.648 1.00 60.12 112 LEU A C 1
ATOM 874 O O . LEU A 1 112 ? 20.667 11.736 -22.861 1.00 60.12 112 LEU A O 1
ATOM 878 N N . ASN A 1 113 ? 20.336 9.779 -21.783 1.00 56.16 113 ASN A N 1
ATOM 879 C CA . ASN A 1 113 ? 19.258 10.130 -20.829 1.00 56.16 113 ASN A CA 1
ATOM 880 C C . ASN A 1 113 ? 17.962 10.801 -21.349 1.00 56.16 113 ASN A C 1
ATOM 882 O O . ASN A 1 113 ? 16.919 10.604 -20.732 1.00 56.16 113 ASN A O 1
ATOM 886 N N . ASP A 1 114 ? 17.986 11.569 -22.438 1.00 58.34 114 ASP A N 1
ATOM 887 C CA . ASP A 1 114 ? 16.940 12.557 -22.743 1.00 58.34 114 ASP A CA 1
ATOM 888 C C . ASP A 1 114 ? 15.847 12.071 -23.710 1.00 58.34 114 ASP A C 1
ATOM 890 O O . ASP A 1 114 ? 14.847 12.769 -23.886 1.00 58.34 114 ASP A O 1
ATOM 894 N N . LYS A 1 115 ? 16.015 10.910 -24.366 1.00 71.38 115 LYS A N 1
ATOM 895 C CA . LYS A 1 115 ? 15.042 10.364 -25.340 1.00 71.38 115 LYS A CA 1
ATOM 896 C C . LYS A 1 115 ? 14.953 8.835 -25.328 1.00 71.38 115 LYS A C 1
ATOM 898 O O . LYS A 1 115 ? 15.261 8.183 -26.322 1.00 71.38 115 LYS A O 1
ATOM 903 N N . PHE A 1 116 ? 14.484 8.278 -24.214 1.00 79.88 116 PHE A N 1
ATOM 904 C CA . PHE A 1 116 ? 13.815 6.972 -24.251 1.00 79.88 116 PHE A CA 1
ATOM 905 C C . PHE A 1 116 ? 12.541 7.043 -25.110 1.00 79.88 116 PHE A C 1
ATOM 907 O O . PHE A 1 116 ? 12.011 8.132 -25.360 1.00 79.88 116 PHE A O 1
ATOM 914 N N . SER A 1 117 ? 12.028 5.891 -25.543 1.00 81.12 117 SER A N 1
ATOM 915 C CA . SER A 1 117 ? 10.729 5.816 -26.220 1.00 81.12 117 SER A CA 1
ATOM 916 C C . SER A 1 117 ? 9.596 6.403 -25.354 1.00 81.12 117 SER A C 1
ATOM 918 O O . SER A 1 117 ? 9.654 6.311 -24.119 1.00 81.12 117 SER A O 1
ATOM 920 N N . PRO A 1 118 ? 8.539 6.986 -25.960 1.00 81.69 118 PRO A N 1
ATOM 921 C CA . PRO A 1 118 ? 7.355 7.431 -25.224 1.00 81.69 118 PRO A CA 1
ATOM 922 C C . PRO A 1 118 ? 6.791 6.340 -24.306 1.00 81.69 118 PRO A C 1
ATOM 924 O O . PRO A 1 118 ? 6.438 6.615 -23.165 1.00 81.69 118 PRO A O 1
ATOM 927 N N . GLU A 1 119 ? 6.803 5.085 -24.756 1.00 77.19 119 GLU A N 1
ATOM 928 C CA . GLU A 1 119 ? 6.341 3.918 -24.008 1.00 77.19 119 GLU A CA 1
ATOM 929 C C . GLU A 1 119 ? 7.182 3.629 -22.751 1.00 77.19 119 GLU A C 1
ATOM 931 O O . GLU A 1 119 ? 6.648 3.154 -21.744 1.00 77.19 119 GLU A O 1
ATOM 936 N N . VAL A 1 120 ? 8.493 3.894 -22.779 1.00 79.94 120 VAL A N 1
ATOM 937 C CA . VAL A 1 120 ? 9.366 3.782 -21.597 1.00 79.94 120 VAL A CA 1
ATOM 938 C C . VAL A 1 120 ? 9.178 4.968 -20.651 1.00 79.94 120 VAL A C 1
ATOM 940 O O . VAL A 1 120 ? 9.181 4.760 -19.437 1.00 79.94 120 VAL A O 1
ATOM 943 N N . ILE A 1 121 ? 8.948 6.178 -21.169 1.00 81.75 121 ILE A N 1
ATOM 944 C CA . ILE A 1 121 ? 8.650 7.370 -20.355 1.00 81.75 121 ILE A CA 1
ATOM 945 C C . ILE A 1 121 ? 7.303 7.201 -19.631 1.00 81.75 121 ILE A C 1
ATOM 947 O O . ILE A 1 121 ? 7.238 7.333 -18.409 1.00 81.75 121 ILE A O 1
ATOM 951 N N . GLU A 1 122 ? 6.241 6.803 -20.337 1.00 79.06 122 GLU A N 1
ATOM 952 C CA . GLU A 1 122 ? 4.933 6.500 -19.738 1.00 79.06 122 GLU A CA 1
ATOM 953 C C . GLU A 1 122 ? 5.037 5.403 -18.663 1.00 79.06 122 GLU A C 1
ATOM 955 O O . GLU A 1 122 ? 4.432 5.507 -17.591 1.00 79.06 122 GLU A O 1
ATOM 960 N N . ALA A 1 123 ? 5.854 4.370 -18.905 1.00 76.19 123 ALA A N 1
ATOM 961 C CA . ALA A 1 123 ? 6.111 3.314 -17.930 1.00 76.19 123 ALA A CA 1
ATOM 962 C C . ALA A 1 123 ? 6.901 3.806 -16.699 1.00 76.19 123 ALA A C 1
ATOM 964 O O . ALA A 1 123 ? 6.591 3.379 -15.584 1.00 76.19 123 ALA A O 1
ATOM 965 N N . GLN A 1 124 ? 7.868 4.720 -16.860 1.00 80.31 124 GLN A N 1
ATOM 966 C CA . GLN A 1 124 ? 8.556 5.389 -15.744 1.00 80.31 124 GLN A CA 1
ATOM 967 C C . GLN A 1 124 ? 7.575 6.216 -14.898 1.00 80.31 124 GLN A C 1
ATOM 969 O O . GLN A 1 124 ? 7.565 6.089 -13.671 1.00 80.31 124 GLN A O 1
ATOM 974 N N . GLU A 1 125 ? 6.715 7.024 -15.524 1.00 81.69 125 GLU A N 1
ATOM 975 C CA . GLU A 1 125 ? 5.714 7.823 -14.805 1.00 81.69 125 GLU A CA 1
ATOM 976 C C . GLU A 1 125 ? 4.679 6.956 -14.077 1.00 81.69 125 GLU A C 1
ATOM 978 O O . GLU A 1 125 ? 4.219 7.300 -12.984 1.00 81.69 125 GLU A O 1
ATOM 983 N N . LEU A 1 126 ? 4.260 5.845 -14.689 1.00 80.12 126 LEU A N 1
ATOM 984 C CA . LEU A 1 126 ? 3.351 4.890 -14.063 1.00 80.12 126 LEU A CA 1
ATOM 985 C C . LEU A 1 126 ? 4.026 4.202 -12.868 1.00 80.12 126 LEU A C 1
ATOM 987 O O . LEU A 1 126 ? 3.434 4.135 -11.794 1.00 80.12 126 LEU A O 1
ATOM 991 N N . TYR A 1 127 ? 5.288 3.781 -13.009 1.00 81.12 127 TYR A N 1
ATOM 992 C CA . TYR A 1 127 ? 6.071 3.216 -11.906 1.00 81.12 127 TYR A CA 1
ATOM 993 C C . TYR A 1 127 ? 6.208 4.204 -10.738 1.00 81.12 127 TYR A C 1
ATOM 995 O O . TYR A 1 127 ? 6.008 3.822 -9.585 1.00 81.12 127 TYR A O 1
ATOM 1003 N N . GLY A 1 128 ? 6.487 5.481 -11.025 1.00 81.75 128 GLY A N 1
ATOM 1004 C CA . GLY A 1 128 ? 6.559 6.539 -10.015 1.00 81.75 128 GLY A CA 1
ATOM 1005 C C . GLY A 1 128 ? 5.247 6.715 -9.244 1.00 81.75 128 GLY A C 1
ATOM 1006 O O . GLY A 1 128 ? 5.257 6.709 -8.013 1.00 81.75 128 GLY A O 1
ATOM 1007 N N . ARG A 1 129 ? 4.112 6.784 -9.955 1.00 83.75 129 ARG A N 1
ATOM 1008 C CA . ARG A 1 129 ? 2.767 6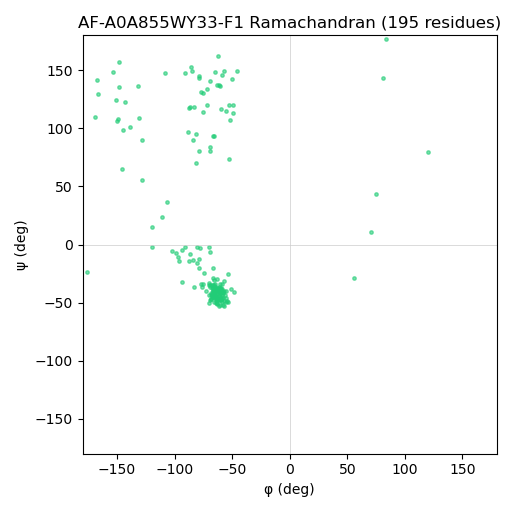.899 -9.357 1.00 83.75 129 ARG A CA 1
ATOM 1009 C C . ARG A 1 129 ? 2.419 5.713 -8.451 1.00 83.75 129 ARG A C 1
ATOM 1011 O O . ARG A 1 129 ? 1.975 5.913 -7.321 1.00 83.75 129 ARG A O 1
ATOM 1018 N N . GLU A 1 130 ? 2.666 4.490 -8.909 1.00 80.69 130 GLU A N 1
ATOM 1019 C CA . GLU A 1 130 ? 2.416 3.266 -8.134 1.00 80.69 130 GLU A CA 1
ATOM 1020 C C . GLU A 1 130 ? 3.346 3.162 -6.908 1.00 80.69 130 GLU A C 1
ATOM 1022 O O . GLU A 1 130 ? 2.921 2.768 -5.819 1.00 80.69 130 GLU A O 1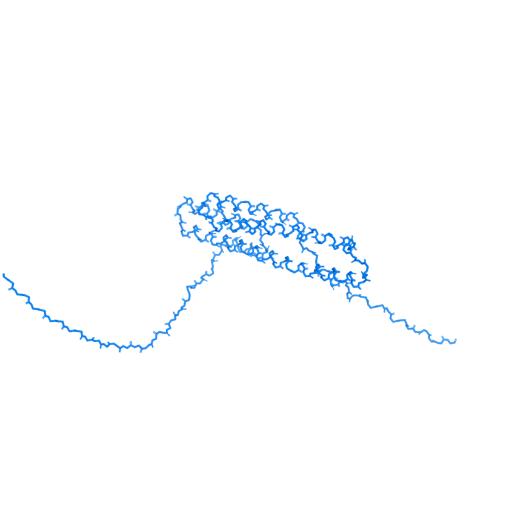
ATOM 1027 N N . TRP A 1 131 ? 4.608 3.588 -7.041 1.00 88.62 131 TRP A N 1
ATOM 1028 C CA . TRP A 1 131 ? 5.556 3.667 -5.926 1.00 88.62 131 TRP A CA 1
ATOM 1029 C C . TRP A 1 131 ? 5.141 4.713 -4.876 1.00 88.62 131 TRP A C 1
ATOM 1031 O O . TRP A 1 131 ? 5.311 4.494 -3.672 1.00 88.62 131 TRP A O 1
ATOM 1041 N N . ASP A 1 132 ? 4.564 5.837 -5.304 1.00 89.00 132 ASP A N 1
ATOM 1042 C CA . ASP A 1 132 ? 3.995 6.850 -4.412 1.00 89.00 132 ASP A CA 1
ATOM 1043 C C . ASP A 1 132 ? 2.743 6.342 -3.677 1.00 89.00 132 ASP A C 1
ATOM 1045 O O . ASP A 1 132 ? 2.658 6.525 -2.457 1.00 89.00 132 ASP A O 1
ATOM 1049 N N . SER A 1 133 ? 1.834 5.626 -4.358 1.00 87.12 133 SER A N 1
ATOM 1050 C CA . SER A 1 133 ? 0.689 4.962 -3.704 1.00 87.12 133 SER A CA 1
ATOM 1051 C C . SER A 1 133 ? 1.161 3.933 -2.667 1.00 87.12 133 SER A C 1
ATOM 1053 O O . SER A 1 133 ? 0.766 3.993 -1.499 1.00 87.12 133 SER A O 1
ATOM 1055 N N . TYR A 1 134 ? 2.115 3.064 -3.025 1.00 91.50 134 TYR A N 1
ATOM 1056 C CA . TYR A 1 134 ? 2.721 2.106 -2.093 1.00 91.50 134 TYR A CA 1
ATOM 1057 C C . TYR A 1 134 ? 3.314 2.781 -0.846 1.00 91.50 134 TYR A C 1
ATOM 1059 O O . TYR A 1 134 ? 3.047 2.342 0.276 1.00 91.50 134 TYR A O 1
ATOM 1067 N N . LYS A 1 135 ? 4.074 3.876 -1.001 1.00 95.00 135 LYS A N 1
ATOM 1068 C CA . LYS A 1 135 ? 4.618 4.637 0.141 1.00 95.00 135 LYS A CA 1
ATOM 1069 C C . LYS A 1 135 ? 3.513 5.221 1.025 1.00 95.00 135 LYS A C 1
ATOM 1071 O O . LYS A 1 135 ? 3.657 5.207 2.249 1.00 95.00 135 LYS A O 1
ATOM 1076 N N . ALA A 1 136 ? 2.423 5.717 0.436 1.00 94.38 136 ALA A N 1
ATOM 1077 C CA . ALA A 1 136 ? 1.274 6.217 1.187 1.00 94.38 136 ALA A CA 1
ATOM 1078 C C . ALA A 1 136 ? 0.611 5.093 2.003 1.00 94.38 136 ALA A C 1
ATOM 1080 O O . ALA A 1 136 ? 0.478 5.229 3.223 1.00 94.38 136 ALA A O 1
ATOM 1081 N N . LYS A 1 137 ? 0.302 3.951 1.369 1.00 94.12 137 LYS A N 1
ATOM 1082 C CA . LYS A 1 137 ? -0.250 2.760 2.039 1.00 94.12 137 LYS A CA 1
ATOM 1083 C C . LYS A 1 137 ? 0.665 2.270 3.165 1.00 94.12 137 LYS A C 1
ATOM 1085 O O . LYS A 1 137 ? 0.208 2.096 4.294 1.00 94.12 137 LYS A O 1
ATOM 1090 N N . ALA A 1 138 ? 1.967 2.132 2.908 1.00 96.75 138 ALA A N 1
ATOM 1091 C CA . ALA A 1 138 ? 2.944 1.671 3.898 1.00 96.75 138 ALA A CA 1
ATOM 1092 C C . ALA A 1 138 ? 3.024 2.603 5.120 1.00 96.75 138 ALA A C 1
ATOM 1094 O O . ALA A 1 138 ? 3.043 2.137 6.262 1.00 96.75 138 ALA A O 1
ATOM 1095 N N . LYS A 1 139 ? 3.005 3.926 4.899 1.00 97.38 139 LYS A N 1
ATOM 1096 C CA . LYS A 1 139 ? 2.985 4.924 5.977 1.00 97.38 139 LYS A CA 1
ATOM 1097 C C . LYS A 1 139 ? 1.708 4.833 6.815 1.00 97.38 139 LYS A C 1
ATOM 1099 O O . LYS A 1 139 ? 1.789 4.885 8.042 1.00 97.38 139 LYS A O 1
ATOM 1104 N N . ILE A 1 140 ? 0.543 4.696 6.178 1.00 97.00 140 ILE A N 1
ATOM 1105 C CA . ILE A 1 140 ? -0.743 4.586 6.881 1.00 97.00 140 ILE A CA 1
ATOM 1106 C C . ILE A 1 140 ? -0.771 3.302 7.722 1.00 97.00 140 ILE A C 1
ATOM 1108 O O . ILE A 1 140 ? -1.002 3.385 8.926 1.00 97.00 140 ILE A O 1
ATOM 1112 N N . ALA A 1 141 ? -0.433 2.146 7.141 1.00 96.62 141 ALA A N 1
ATOM 1113 C CA . ALA A 1 141 ? -0.394 0.861 7.845 1.00 96.62 141 ALA A CA 1
ATOM 1114 C C . ALA A 1 141 ? 0.567 0.862 9.049 1.00 96.62 141 ALA A C 1
ATOM 1116 O O . ALA A 1 141 ? 0.177 0.474 10.150 1.00 96.62 141 ALA A O 1
ATOM 1117 N N . GLY A 1 142 ? 1.789 1.390 8.892 1.00 97.00 142 GLY A N 1
ATOM 1118 C CA . GLY A 1 142 ? 2.727 1.529 10.013 1.00 97.00 142 GLY A CA 1
ATOM 1119 C C . GLY A 1 142 ? 2.224 2.478 11.111 1.00 97.00 142 GLY A C 1
ATOM 1120 O O . GLY A 1 142 ? 2.509 2.276 12.293 1.00 97.00 142 GLY A O 1
ATOM 1121 N N . THR A 1 143 ? 1.421 3.486 10.750 1.00 97.19 143 THR A N 1
ATOM 1122 C CA . THR A 1 143 ? 0.783 4.389 11.724 1.00 97.19 143 THR A CA 1
ATOM 1123 C C . THR A 1 143 ? -0.401 3.715 12.430 1.00 97.19 143 THR A C 1
ATOM 1125 O O . THR A 1 143 ? -0.607 3.955 13.617 1.00 97.19 143 THR A O 1
ATOM 1128 N N . ILE A 1 144 ? -1.153 2.838 11.749 1.00 96.56 144 ILE A N 1
ATOM 1129 C CA . ILE A 1 144 ? -2.214 2.020 12.365 1.00 96.56 144 ILE A CA 1
ATOM 1130 C C . ILE A 1 144 ? -1.603 1.112 13.438 1.00 96.56 144 ILE A C 1
ATOM 1132 O O . ILE A 1 144 ? -2.019 1.183 14.593 1.00 96.56 144 ILE A O 1
ATOM 1136 N N . GLN A 1 145 ? -0.573 0.337 13.085 1.00 94.62 145 GLN A N 1
ATOM 1137 C CA . GLN A 1 145 ? 0.077 -0.633 13.980 1.00 94.62 145 GLN A CA 1
ATOM 1138 C C . GLN A 1 145 ? 0.713 0.004 15.221 1.00 94.62 145 GLN A C 1
ATOM 1140 O O . GLN A 1 145 ? 0.642 -0.552 16.314 1.00 94.62 145 GLN A O 1
ATOM 1145 N N . SER A 1 146 ? 1.320 1.184 15.070 1.00 94.88 146 SER A N 1
ATOM 1146 C CA . SER A 1 146 ? 1.989 1.893 16.171 1.00 94.88 146 SER A CA 1
ATOM 1147 C C . SER A 1 146 ? 1.058 2.748 17.039 1.00 94.88 146 SER A C 1
ATOM 1149 O O . SER A 1 146 ? 1.457 3.179 18.123 1.00 94.88 146 SER A O 1
ATOM 1151 N N . SER A 1 147 ? -0.181 3.015 16.611 1.00 94.94 147 SER A N 1
ATOM 1152 C CA . SER A 1 147 ? -1.118 3.808 17.410 1.00 94.94 147 SER A CA 1
ATOM 1153 C C . SER A 1 147 ? -1.747 2.981 18.536 1.00 94.94 147 SER A C 1
ATOM 1155 O O . SER A 1 147 ? -2.107 1.826 18.351 1.00 94.94 147 SER A O 1
ATOM 1157 N N . ALA A 1 148 ? -1.972 3.598 19.698 1.00 92.19 148 ALA A N 1
ATOM 1158 C CA . ALA A 1 148 ? -2.832 3.047 20.754 1.00 92.19 148 ALA A CA 1
ATOM 1159 C C . ALA A 1 148 ? -4.252 3.655 20.745 1.00 92.19 148 ALA A C 1
ATOM 1161 O O . ALA A 1 148 ? -5.125 3.215 21.489 1.00 92.19 148 ALA A O 1
ATOM 1162 N N . SER A 1 149 ? -4.497 4.684 19.923 1.00 95.44 149 SER A N 1
ATOM 1163 C CA . SER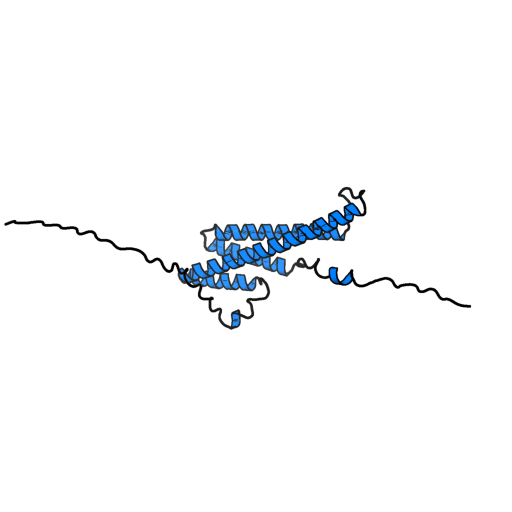 A 1 149 ? -5.770 5.410 19.897 1.00 95.44 149 SER A CA 1
ATOM 1164 C C . SER A 1 149 ? -6.769 4.753 18.947 1.00 95.44 149 SER A C 1
ATOM 1166 O O . SER A 1 149 ? -6.556 4.727 17.734 1.00 95.44 149 SER A O 1
ATOM 1168 N N . PHE A 1 150 ? -7.888 4.281 19.500 1.00 92.75 150 PHE A N 1
ATOM 1169 C CA . PHE A 1 150 ? -8.991 3.669 18.754 1.00 92.75 150 PHE A CA 1
ATOM 1170 C C . PHE A 1 150 ? -9.534 4.580 17.640 1.00 92.75 150 PHE A C 1
ATOM 1172 O O . PHE A 1 150 ? -9.623 4.163 16.487 1.00 92.75 150 PHE A O 1
ATOM 1179 N N . SER A 1 151 ? -9.826 5.848 17.950 1.00 92.75 151 SER A N 1
ATOM 1180 C CA . SER A 1 151 ? -10.369 6.798 16.969 1.00 92.75 151 SER A CA 1
ATOM 1181 C C . SER A 1 151 ? -9.372 7.128 15.855 1.00 92.75 151 SER A C 1
ATOM 1183 O O . SER A 1 151 ? -9.769 7.282 14.701 1.00 92.75 151 SER A O 1
ATOM 1185 N N . ASN A 1 152 ? -8.073 7.187 16.167 1.00 95.56 152 ASN A N 1
ATOM 1186 C CA . ASN A 1 152 ? -7.045 7.398 15.151 1.00 95.56 152 ASN A CA 1
ATOM 1187 C C . ASN A 1 152 ? -6.835 6.155 14.274 1.00 95.56 152 ASN A C 1
ATOM 1189 O O . ASN A 1 152 ? -6.698 6.314 13.065 1.00 95.56 152 ASN A O 1
ATOM 1193 N N . LYS A 1 153 ? -6.860 4.938 14.845 1.00 95.62 153 LYS A N 1
ATOM 1194 C CA . LYS A 1 153 ? -6.847 3.688 14.063 1.00 95.62 153 LYS A CA 1
ATOM 1195 C C . LYS A 1 153 ? -8.014 3.646 13.087 1.00 95.62 153 LYS A C 1
ATOM 1197 O O . LYS A 1 153 ? -7.770 3.524 11.896 1.00 95.62 153 LYS A O 1
ATOM 1202 N N . TYR A 1 154 ? -9.242 3.846 13.572 1.00 94.44 154 TYR A N 1
ATOM 1203 C CA . TYR A 1 154 ? -10.444 3.854 12.735 1.00 94.44 154 TYR A CA 1
ATOM 1204 C C . TYR A 1 154 ? -10.325 4.848 11.568 1.00 94.44 154 TYR A C 1
ATOM 1206 O O . TYR A 1 154 ? -10.502 4.472 10.413 1.00 94.44 154 TYR A O 1
ATOM 1214 N N . ARG A 1 155 ? -9.912 6.094 11.849 1.00 96.44 155 ARG A N 1
ATOM 1215 C CA . ARG A 1 155 ? -9.695 7.121 10.817 1.00 96.44 155 ARG A CA 1
ATOM 1216 C C . ARG A 1 155 ? -8.631 6.706 9.791 1.00 96.44 155 ARG A C 1
ATOM 1218 O O . ARG A 1 155 ? -8.867 6.828 8.598 1.00 96.44 155 ARG A O 1
ATOM 1225 N N . LEU A 1 156 ? -7.478 6.202 10.236 1.00 96.94 156 LEU A N 1
ATOM 1226 C CA . LEU A 1 156 ? -6.395 5.755 9.348 1.00 96.94 156 LEU A CA 1
ATOM 1227 C C . LEU A 1 156 ? -6.781 4.526 8.514 1.00 96.94 156 LEU A C 1
ATOM 1229 O O . LEU A 1 156 ? -6.371 4.408 7.365 1.00 96.94 156 LEU A O 1
ATOM 1233 N N . MET A 1 157 ? -7.573 3.617 9.076 1.00 94.69 157 MET A N 1
ATOM 1234 C CA . MET A 1 157 ? -8.130 2.469 8.364 1.00 94.69 157 MET A CA 1
ATOM 1235 C C . MET A 1 157 ? -9.090 2.927 7.250 1.00 94.69 157 MET A C 1
ATOM 1237 O O . MET A 1 157 ? -9.034 2.401 6.139 1.00 94.69 157 MET A O 1
ATOM 1241 N N . SER A 1 158 ? -9.901 3.964 7.501 1.00 90.81 158 SER A N 1
ATOM 1242 C CA . SER A 1 158 ? -10.706 4.628 6.465 1.00 90.81 158 SER A CA 1
ATOM 1243 C C . SER A 1 158 ? -9.842 5.340 5.413 1.00 90.81 158 SER A C 1
ATOM 1245 O O . SER A 1 158 ? -10.091 5.167 4.222 1.00 90.81 158 SER A O 1
ATOM 1247 N N . ASP A 1 159 ? -8.794 6.073 5.818 1.00 94.25 159 ASP A N 1
ATOM 1248 C CA . ASP A 1 159 ? -7.834 6.689 4.884 1.00 94.25 159 ASP A CA 1
ATOM 1249 C C . ASP A 1 159 ? -7.214 5.628 3.950 1.00 94.25 159 ASP A C 1
ATOM 1251 O O . ASP A 1 159 ? -7.050 5.866 2.755 1.00 94.25 159 ASP A O 1
ATOM 1255 N N . TYR A 1 160 ? -6.892 4.441 4.481 1.00 94.75 160 TYR A N 1
ATOM 1256 C CA . TYR A 1 160 ? -6.329 3.329 3.711 1.00 94.75 160 TYR A CA 1
ATOM 1257 C C . TYR A 1 160 ? -7.315 2.785 2.667 1.00 94.75 160 TYR A C 1
ATOM 1259 O O . TYR A 1 160 ? -6.931 2.571 1.517 1.00 94.75 160 TYR A O 1
ATOM 1267 N N . ILE A 1 161 ? -8.593 2.611 3.032 1.00 90.56 161 ILE A N 1
ATOM 1268 C CA . ILE A 1 161 ? -9.659 2.224 2.091 1.00 90.56 161 ILE A CA 1
ATOM 1269 C C . ILE A 1 161 ? -9.776 3.233 0.947 1.00 90.56 161 ILE A C 1
ATOM 1271 O O . ILE A 1 161 ? -9.908 2.834 -0.207 1.00 90.56 161 ILE A O 1
ATOM 1275 N N . GLU A 1 162 ? -9.694 4.531 1.237 1.00 89.69 162 GLU A N 1
ATOM 1276 C CA . GLU A 1 162 ? -9.765 5.566 0.203 1.00 89.69 162 GLU A CA 1
ATOM 1277 C C . GLU A 1 162 ? -8.559 5.543 -0.748 1.00 89.69 162 GLU A C 1
ATOM 1279 O O . GLU A 1 162 ? -8.715 5.864 -1.927 1.00 89.69 162 GLU A O 1
ATOM 1284 N N . VAL A 1 163 ? -7.376 5.106 -0.296 1.00 90.00 163 VAL A N 1
ATOM 1285 C CA . VAL A 1 163 ? -6.248 4.827 -1.203 1.00 90.00 163 VAL A CA 1
ATOM 1286 C C . VAL A 1 163 ? -6.535 3.589 -2.059 1.00 90.00 163 VAL A C 1
ATOM 1288 O O . VAL A 1 163 ? -6.434 3.674 -3.279 1.00 90.00 163 VAL A O 1
ATOM 1291 N N . LEU A 1 164 ? -6.995 2.479 -1.469 1.00 86.25 164 LEU A N 1
ATOM 1292 C CA . LEU A 1 164 ? -7.356 1.267 -2.224 1.00 86.25 164 LEU A CA 1
ATOM 1293 C C . LEU A 1 164 ? -8.441 1.522 -3.284 1.00 86.25 164 LEU A C 1
ATOM 1295 O O . LEU A 1 164 ? -8.353 1.015 -4.399 1.00 86.25 164 LEU A O 1
ATOM 1299 N N . ARG A 1 165 ? -9.461 2.329 -2.972 1.00 82.81 165 ARG A N 1
ATOM 1300 C CA . ARG A 1 165 ? -10.522 2.704 -3.924 1.00 82.81 165 ARG A CA 1
ATOM 1301 C C . ARG A 1 165 ? -9.984 3.508 -5.105 1.00 82.81 165 ARG A C 1
ATOM 1303 O O . ARG A 1 165 ? -10.429 3.301 -6.233 1.00 82.81 165 ARG A O 1
ATOM 1310 N N . ARG A 1 166 ? -9.000 4.382 -4.871 1.00 80.94 166 ARG A N 1
ATOM 1311 C CA . ARG A 1 166 ? -8.284 5.091 -5.944 1.00 80.94 166 ARG A CA 1
ATOM 1312 C C . ARG A 1 166 ? -7.460 4.114 -6.782 1.00 80.94 166 ARG A C 1
ATOM 1314 O O . ARG A 1 166 ? -7.590 4.152 -7.999 1.00 80.94 166 ARG A O 1
ATOM 1321 N N . ASP A 1 167 ? -6.722 3.194 -6.157 1.00 74.31 167 ASP A N 1
ATOM 1322 C CA . ASP A 1 167 ? -5.964 2.136 -6.850 1.00 74.31 167 ASP A CA 1
ATOM 1323 C C . ASP A 1 167 ? -6.877 1.234 -7.720 1.00 74.31 167 ASP A C 1
ATOM 1325 O O . ASP A 1 167 ? -6.472 0.781 -8.789 1.00 74.31 167 ASP A O 1
ATOM 1329 N N . VAL A 1 168 ? -8.129 0.977 -7.309 1.00 71.31 168 VAL A N 1
ATOM 1330 C CA . VAL A 1 168 ? -9.123 0.233 -8.117 1.00 71.31 168 VAL A CA 1
ATOM 1331 C C . VAL A 1 168 ? -9.604 1.038 -9.332 1.00 71.31 168 VAL A C 1
ATOM 1333 O O . VAL A 1 168 ? -9.839 0.450 -10.388 1.00 71.31 168 VAL A O 1
ATOM 1336 N N . GLY A 1 169 ? -9.728 2.362 -9.202 1.00 54.75 169 GLY A N 1
ATOM 1337 C CA . GLY A 1 169 ? -10.071 3.270 -10.303 1.00 54.75 169 GLY A CA 1
ATOM 1338 C C . GLY A 1 169 ? -8.906 3.601 -11.246 1.00 54.75 169 GLY A C 1
ATOM 1339 O O . GLY A 1 169 ? -9.134 4.155 -12.322 1.00 54.75 169 GLY A O 1
ATOM 1340 N N . LEU A 1 170 ? -7.669 3.267 -10.869 1.00 53.28 170 LEU A N 1
ATOM 1341 C CA . LEU A 1 170 ? -6.482 3.444 -11.703 1.00 53.28 170 LEU A CA 1
ATOM 1342 C C . LEU A 1 170 ? -6.282 2.251 -12.658 1.00 53.28 170 LEU A C 1
ATOM 1344 O O . LEU A 1 170 ? -6.613 1.106 -12.327 1.00 53.28 170 LEU A O 1
ATOM 1348 N N . PRO A 1 171 ? -5.705 2.475 -13.854 1.00 50.25 171 PRO A N 1
ATOM 1349 C CA . PRO A 1 171 ? -5.294 1.390 -14.733 1.00 50.25 171 PRO A CA 1
ATOM 1350 C C . PRO A 1 171 ? -4.135 0.619 -14.086 1.00 50.25 171 PRO A C 1
ATOM 1352 O O . PRO A 1 171 ? -2.970 0.974 -14.253 1.00 50.25 171 PRO A O 1
ATOM 1355 N N . LYS A 1 172 ? -4.469 -0.459 -13.360 1.00 54.84 172 LYS A N 1
ATOM 1356 C CA . LYS A 1 172 ? -3.502 -1.386 -12.746 1.00 54.84 172 LYS A CA 1
ATOM 1357 C C . LYS A 1 172 ? -2.398 -1.762 -13.735 1.00 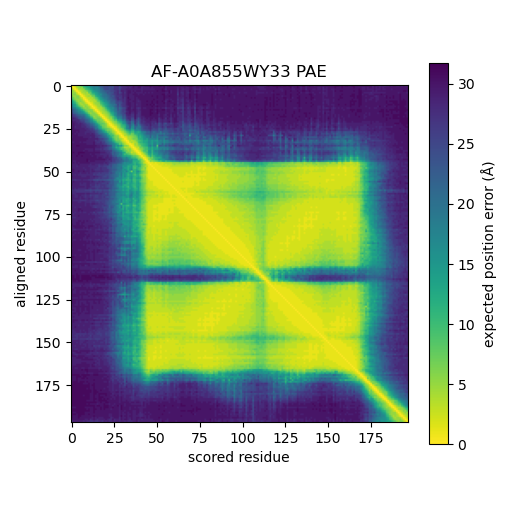54.84 172 LYS A C 1
ATOM 1359 O O . LYS A 1 172 ? -2.683 -1.919 -14.923 1.00 54.84 172 LYS A O 1
ATOM 1364 N N . LEU A 1 173 ? -1.192 -2.028 -13.220 1.00 51.81 173 LEU A N 1
ATOM 1365 C CA . LEU A 1 173 ? -0.000 -2.512 -13.939 1.00 51.81 173 LEU A CA 1
ATOM 1366 C C . LEU A 1 173 ? -0.255 -3.791 -14.779 1.00 51.81 173 LEU A C 1
ATOM 1368 O O . LEU A 1 173 ? 0.165 -4.894 -14.434 1.00 51.81 173 LEU A O 1
ATOM 1372 N N . LYS A 1 174 ? -0.951 -3.648 -15.912 1.00 44.59 174 LYS A N 1
ATOM 1373 C CA . LYS A 1 174 ? -1.353 -4.710 -16.849 1.00 44.59 174 LYS A CA 1
ATOM 1374 C C . LYS A 1 174 ? -0.529 -4.684 -18.141 1.00 44.59 174 LYS A C 1
ATOM 1376 O O . LYS A 1 174 ? -1.029 -5.022 -19.211 1.00 44.59 174 LYS A O 1
ATOM 1381 N N . TYR A 1 175 ? 0.758 -4.357 -18.042 1.00 36.19 175 TYR A N 1
ATOM 1382 C CA . TYR A 1 175 ? 1.681 -4.365 -19.178 1.00 36.19 175 TYR A CA 1
ATOM 1383 C C . TYR A 1 175 ? 2.945 -5.174 -18.883 1.00 36.19 175 TYR A C 1
ATOM 1385 O O . TYR A 1 175 ? 3.929 -4.626 -18.411 1.00 36.19 175 TYR A O 1
ATOM 1393 N N . ALA A 1 176 ? 2.900 -6.478 -19.202 1.00 39.91 176 ALA A N 1
ATOM 1394 C CA . ALA A 1 176 ? 4.072 -7.306 -19.556 1.00 39.91 176 ALA A CA 1
ATOM 1395 C C . ALA A 1 176 ? 3.718 -8.753 -19.965 1.00 39.91 176 ALA A C 1
ATOM 1397 O O . ALA A 1 176 ? 4.475 -9.380 -20.699 1.00 39.91 176 ALA A O 1
ATOM 1398 N N . ALA A 1 177 ? 2.573 -9.303 -19.538 1.00 36.25 177 ALA A N 1
ATOM 1399 C CA . ALA A 1 177 ? 2.244 -10.715 -19.794 1.00 36.25 177 ALA A CA 1
ATOM 1400 C C . ALA A 1 177 ? 1.720 -11.017 -21.218 1.00 36.25 177 ALA A C 1
ATOM 1402 O O . ALA A 1 177 ? 1.754 -12.167 -21.649 1.00 36.25 177 ALA A O 1
ATOM 1403 N N . ILE A 1 178 ? 1.211 -10.015 -21.947 1.00 39.94 178 ILE A N 1
ATOM 1404 C CA . ILE A 1 178 ? 0.421 -10.244 -23.174 1.00 39.94 178 ILE A CA 1
ATOM 1405 C C . ILE A 1 178 ? 1.268 -10.203 -24.463 1.00 39.94 178 ILE A C 1
ATOM 1407 O O . ILE A 1 178 ? 0.989 -10.964 -25.386 1.00 39.94 178 ILE A O 1
ATOM 1411 N N . GLN A 1 179 ? 2.341 -9.403 -24.535 1.00 39.59 179 GLN A N 1
ATOM 1412 C CA . GLN A 1 179 ? 3.131 -9.267 -25.776 1.00 39.59 179 GLN A CA 1
ATOM 1413 C C . GLN A 1 179 ? 4.149 -10.398 -26.027 1.00 39.59 179 GLN A C 1
ATOM 1415 O O . GLN A 1 179 ? 4.580 -10.593 -27.163 1.00 39.59 179 GLN A O 1
ATOM 1420 N N . LEU A 1 180 ? 4.485 -11.213 -25.018 1.00 41.06 180 LEU A N 1
ATOM 1421 C CA . LEU A 1 180 ? 5.368 -12.376 -25.209 1.00 41.06 180 LEU A CA 1
ATOM 1422 C C . LEU A 1 180 ? 4.742 -13.481 -26.080 1.00 41.06 180 LEU A C 1
ATOM 1424 O O . LEU A 1 180 ? 5.473 -14.273 -26.665 1.00 41.06 180 LEU A O 1
ATOM 1428 N N . LYS A 1 181 ? 3.408 -13.516 -26.225 1.00 36.34 181 LYS A N 1
ATOM 1429 C CA . LYS A 1 181 ? 2.719 -14.486 -27.097 1.00 36.34 181 LYS A CA 1
ATOM 1430 C C . LYS A 1 181 ? 2.560 -14.038 -28.553 1.00 36.34 181 LYS A C 1
ATOM 1432 O O . LYS A 1 181 ? 2.264 -14.877 -29.395 1.00 36.34 181 LYS A O 1
ATOM 1437 N N . SER A 1 182 ? 2.769 -12.757 -28.865 1.00 38.00 182 SER A N 1
ATOM 1438 C CA . SER A 1 182 ? 2.659 -12.217 -30.232 1.00 38.00 182 SER A CA 1
ATOM 1439 C C . SER A 1 182 ? 3.998 -12.118 -30.975 1.00 38.00 182 SER A C 1
ATOM 1441 O O . SER A 1 182 ? 3.998 -11.964 -32.191 1.00 38.00 182 SER A O 1
ATOM 1443 N N . ALA A 1 183 ? 5.136 -12.233 -30.280 1.00 38.50 183 ALA A N 1
ATOM 1444 C CA . ALA A 1 183 ? 6.473 -12.070 -30.867 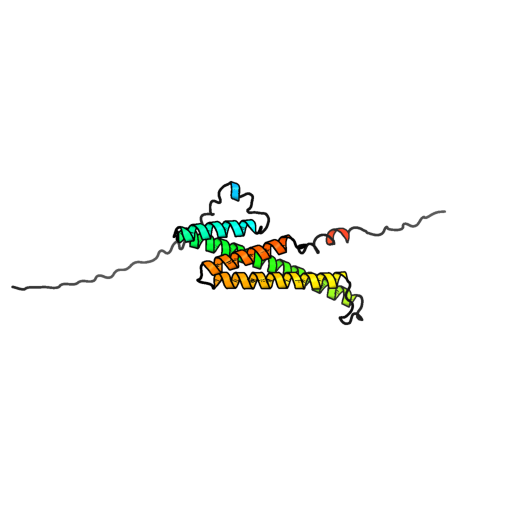1.00 38.50 183 ALA A CA 1
ATOM 1445 C C . ALA A 1 183 ? 7.149 -13.377 -31.350 1.00 38.50 183 ALA A C 1
ATOM 1447 O O . ALA A 1 183 ? 8.219 -13.323 -31.945 1.00 38.50 183 ALA A O 1
ATOM 1448 N N . GLN A 1 184 ? 6.546 -14.551 -31.120 1.00 38.06 184 GLN A N 1
ATOM 1449 C CA . GLN A 1 184 ? 7.097 -15.866 -31.514 1.00 38.06 184 GLN A CA 1
ATOM 1450 C C . GLN A 1 184 ? 6.293 -16.548 -32.643 1.00 38.06 184 GLN A C 1
ATOM 1452 O O . GLN A 1 184 ? 6.307 -17.768 -32.778 1.00 38.06 184 GLN A O 1
ATOM 1457 N N . GLY A 1 185 ? 5.568 -15.756 -33.443 1.00 42.50 185 GLY A N 1
ATOM 1458 C CA . GLY A 1 185 ? 4.531 -16.233 -34.365 1.00 42.50 185 GLY A CA 1
ATOM 1459 C C . GLY A 1 185 ? 4.733 -15.954 -35.858 1.00 42.50 185 GLY A C 1
ATOM 1460 O O . GLY A 1 185 ? 3.765 -16.100 -36.597 1.00 42.50 185 GLY A O 1
ATOM 1461 N N . THR A 1 186 ? 5.932 -15.578 -36.328 1.00 32.84 186 THR A N 1
ATOM 1462 C CA . THR A 1 186 ? 6.172 -15.402 -37.777 1.00 32.84 186 THR A CA 1
ATOM 1463 C C . THR A 1 186 ? 7.581 -15.827 -38.194 1.00 32.84 186 THR A C 1
ATOM 1465 O O . THR A 1 186 ? 8.532 -15.055 -38.099 1.00 32.84 186 THR A O 1
ATOM 1468 N N . VAL A 1 187 ? 7.717 -17.049 -38.716 1.00 43.22 187 VAL A N 1
ATOM 1469 C CA . VAL A 1 187 ? 8.886 -17.442 -39.521 1.00 43.22 187 VAL A CA 1
ATOM 1470 C C . VAL A 1 187 ? 8.631 -16.969 -40.959 1.00 43.22 187 VAL A C 1
ATOM 1472 O O . VAL A 1 187 ? 7.641 -17.405 -41.552 1.00 43.22 187 VAL A O 1
ATOM 1475 N N . PRO A 1 188 ? 9.450 -16.073 -41.541 1.00 39.72 188 PRO A N 1
ATOM 1476 C CA . PRO A 1 188 ? 9.256 -15.636 -42.919 1.00 39.72 188 PRO A CA 1
ATOM 1477 C C . PRO A 1 188 ? 9.624 -16.757 -43.900 1.00 39.72 188 PRO A C 1
ATOM 1479 O O . PRO A 1 188 ? 10.654 -17.414 -43.763 1.00 39.72 188 PRO A O 1
ATOM 1482 N N . GLY A 1 189 ? 8.749 -16.970 -44.884 1.00 38.12 189 GLY A N 1
ATOM 1483 C CA . GLY A 1 189 ? 8.745 -18.160 -45.730 1.00 38.12 189 GLY A CA 1
ATOM 1484 C C . GLY A 1 189 ? 10.008 -18.398 -46.562 1.00 38.12 189 GLY A C 1
ATOM 1485 O O . GLY A 1 189 ? 10.526 -17.513 -47.246 1.00 38.12 189 GLY A O 1
ATOM 1486 N N . GLU A 1 190 ? 10.415 -19.663 -46.561 1.00 39.22 190 GLU A N 1
ATOM 1487 C CA . GLU A 1 190 ? 11.345 -20.298 -47.486 1.00 39.22 190 GLU A CA 1
ATOM 1488 C C . GLU A 1 190 ? 10.932 -20.044 -48.951 1.00 39.22 190 GLU A C 1
ATOM 1490 O O . GLU A 1 190 ? 9.954 -20.602 -49.452 1.00 39.22 190 GLU A O 1
ATOM 1495 N N . LYS A 1 191 ? 11.669 -19.181 -49.667 1.00 41.12 191 LYS A N 1
ATOM 1496 C CA . LYS A 1 191 ? 11.470 -18.983 -51.111 1.00 41.12 191 LYS A CA 1
ATOM 1497 C C . LYS A 1 191 ? 12.184 -20.079 -51.897 1.00 41.12 191 LYS A C 1
ATOM 1499 O O . LYS A 1 191 ? 13.365 -19.967 -52.222 1.00 41.12 191 LYS A O 1
ATOM 1504 N N . THR A 1 192 ? 11.435 -21.118 -52.239 1.00 40.69 192 THR A N 1
ATOM 1505 C CA . THR A 1 192 ? 11.854 -22.155 -53.183 1.00 40.69 192 THR A CA 1
ATOM 1506 C C . THR A 1 192 ? 12.132 -21.575 -54.577 1.00 40.69 192 THR A C 1
ATOM 1508 O O . THR A 1 192 ? 11.385 -20.750 -55.106 1.00 40.69 192 THR A O 1
ATOM 1511 N N . LYS A 1 193 ? 13.230 -22.026 -55.198 1.00 48.12 193 LYS A N 1
ATOM 1512 C CA . LYS A 1 193 ? 13.516 -21.798 -56.624 1.00 48.12 193 LYS A CA 1
ATOM 1513 C C . LYS A 1 193 ? 12.446 -22.475 -57.494 1.00 48.12 193 LYS A C 1
ATOM 1515 O O . LYS A 1 193 ? 12.198 -23.662 -57.278 1.00 48.12 193 LYS A O 1
ATOM 1520 N N . PRO A 1 194 ? 11.947 -21.835 -58.564 1.00 48.59 194 PRO A N 1
ATOM 1521 C CA . PRO A 1 194 ? 11.461 -22.570 -59.721 1.00 48.59 194 PRO A CA 1
ATOM 1522 C C . PRO A 1 194 ? 12.658 -23.103 -60.530 1.00 48.59 194 PRO A C 1
ATOM 1524 O O . PRO A 1 194 ? 13.599 -22.373 -60.843 1.00 48.59 194 PRO A O 1
ATOM 1527 N N . LEU A 1 195 ? 12.620 -24.395 -60.851 1.00 49.16 195 LEU A N 1
ATOM 1528 C CA . LEU A 1 195 ? 13.536 -25.074 -61.769 1.00 49.16 195 LEU A CA 1
ATOM 1529 C C . LEU A 1 195 ? 12.771 -25.405 -63.058 1.00 49.16 195 LEU A C 1
ATOM 1531 O O . LEU A 1 195 ? 11.613 -25.808 -62.973 1.00 49.16 195 LEU A O 1
ATOM 1535 N N . SER A 1 196 ? 13.465 -25.398 -64.201 1.00 49.38 196 SER A N 1
ATOM 1536 C CA . SER A 1 196 ? 12.971 -25.782 -65.543 1.00 49.38 196 SER A CA 1
ATOM 1537 C C . SER A 1 196 ? 12.171 -24.686 -66.274 1.00 49.38 196 SER A C 1
ATOM 1539 O O . SER A 1 196 ? 11.408 -23.961 -65.646 1.00 49.38 196 SER A O 1
ATOM 1541 N N . LYS A 1 197 ? 12.291 -24.541 -67.600 1.00 44.66 197 LYS A N 1
ATOM 1542 C CA . LYS A 1 197 ? 13.044 -25.347 -68.582 1.00 44.66 197 LYS A CA 1
ATOM 1543 C C . LYS A 1 197 ? 13.494 -24.475 -69.753 1.00 44.66 197 LYS A C 1
ATOM 1545 O O . LYS A 1 197 ? 12.745 -23.524 -70.057 1.00 44.66 197 LYS A O 1
#

Sequence (197 aa):
MKKLTLAALLALAGLVIAADQNQPPSKEPVSIPEPLQEYYYTGLEPEKLAYCIDLWYDAALKGDKGKSAKYEQMIDDILRGDLDSTRQALSLFARQLDQRQQAEIALDSTILNDKFSPEVIEAQELYGREWDSYKAKAKIAGTIQSSASFSNKYRLMSDYIEVLRRDVGLPKLKYAAIQLKSAQGTVPGEKTKPLSK

Radius of gyration: 31.04 Å; Cα contacts (8 Å, |Δi|>4): 85; chains: 1; bounding box: 46×52×147 Å

Nearest PDB structures (foldseek):
  6g6w-assembly1_B  TM=5.765E-01  e=8.045E-01  Bos taurus

Solvent-accessible surface area (backbone atoms only — not comparable to full-atom values): 12542 Å² total; per-residue (Å²): 133,90,82,87,84,89,84,88,79,90,82,92,82,89,87,87,89,83,95,80,76,93,71,70,82,78,78,70,78,77,84,63,59,76,91,56,54,80,69,70,78,78,73,89,53,49,64,63,56,50,53,37,48,51,54,21,51,54,23,50,75,70,65,37,60,69,57,19,54,52,29,47,52,53,46,52,53,50,57,48,52,51,52,54,52,52,50,51,51,51,55,53,49,53,53,53,50,51,54,49,53,53,51,49,41,72,76,39,82,78,57,72,88,80,67,70,55,71,72,56,50,54,48,51,54,50,51,50,53,54,51,51,51,49,51,52,51,52,52,43,52,55,50,41,74,73,51,89,48,67,71,59,34,55,50,41,54,52,54,45,37,57,50,46,53,49,56,68,74,41,89,63,97,82,84,72,83,68,63,72,73,67,76,80,73,79,84,82,78,85,82,76,79,90,76,88,133

Mean predicted aligned error: 16.09 Å

Organism: NCBI:txid2072418

Secondary structure (DSSP, 8-state):
---------------------------------GGGTGGGSS---HHHHHHHHHHHHHHHHTT-HHHHHHHHHHHHHHHHHHHHHHHHHHHHHHHHHHHHHHHHHHH-TT--SS---HHHHHHHHHHHHHHHHHHHHHHHHHHHHH---HHHHHHHHHHHHHHHHHHHHS--S--SSSGGGTSS--PPP--PPP---

Foldseek 3Di:
DDDDDDDDDDDDDDDDDDDDDPDDPPPPPPPDPPVCPVVPPDDDDLVVLVVLLVQLVVCVVVVVPVSNVVSLVVNLVSLVVVLVVLVVLLVVLVVVLVVQVVVVCVVPVPPPPPDDPPVSVVSVVVSVVSVVLSVLSVVLSVCLVPDPDPVSNSVSSVVNSVSVVVCVVDPPPPPDPPVVVVPVPDDDDDDDDDDDD

pLDDT: mean 70.5, std 22.78, range [32.84, 97.38]